Protein AF-A0A2T0N2L8-F1 (afdb_monomer_lite)

Secondary structure (DSSP, 8-state):
---PPP----HHHHHHHHHHHHTT--HHHHHHHHHB-TTS-B--S-TTSHHHHHHHHHHTB-TTSPBPPPHHHHHHHHHHHHHHHHHHHHHHHHHHHHHHS--HHHHHHHHHHHHHHHHHHHHHHHHSS------HHHHHHHHHHHHHHHHHHHHHHHHHT-PPPP-----HHHHHHHHHHHHHHHHHHHHHSS----

Organism: NCBI:txid1291556

Structure (mmCIF, N/CA/C/O backbone):
data_AF-A0A2T0N2L8-F1
#
_entry.id   AF-A0A2T0N2L8-F1
#
loop_
_atom_site.group_PDB
_atom_site.id
_atom_site.type_symbol
_atom_site.label_atom_id
_atom_site.label_alt_id
_atom_site.label_comp_id
_atom_site.label_asym_id
_atom_site.label_entity_id
_atom_site.label_seq_id
_atom_site.pdbx_PDB_ins_code
_atom_site.Cartn_x
_atom_site.Cartn_y
_atom_site.Cartn_z
_atom_site.occupancy
_atom_site.B_iso_or_equiv
_atom_site.auth_seq_id
_atom_site.auth_comp_id
_atom_site.auth_asym_id
_atom_site.auth_atom_id
_atom_site.pdbx_PDB_model_num
ATOM 1 N N . MET A 1 1 ? 0.271 2.690 -52.237 1.00 43.62 1 MET A N 1
ATOM 2 C CA . MET A 1 1 ? 0.308 2.777 -50.763 1.00 43.62 1 MET A CA 1
ATOM 3 C C . MET A 1 1 ? 1.253 1.699 -50.262 1.00 43.62 1 MET A C 1
ATOM 5 O O . MET A 1 1 ? 0.833 0.576 -50.032 1.00 43.62 1 MET A O 1
ATOM 9 N N . THR A 1 2 ? 2.548 2.000 -50.215 1.00 48.38 2 THR A N 1
ATOM 10 C CA . THR A 1 2 ? 3.561 1.136 -49.599 1.00 48.38 2 THR A CA 1
ATOM 11 C C . THR A 1 2 ? 3.448 1.322 -48.093 1.00 48.38 2 THR A C 1
ATOM 13 O O . THR A 1 2 ? 3.956 2.296 -47.549 1.00 48.38 2 THR A O 1
ATOM 16 N N . GLY A 1 3 ? 2.658 0.466 -47.446 1.00 45.41 3 GLY A N 1
ATOM 17 C CA . GLY A 1 3 ? 2.614 0.402 -45.993 1.00 45.41 3 GLY A CA 1
ATOM 18 C C . GLY A 1 3 ? 3.901 -0.247 -45.519 1.00 45.41 3 GLY A C 1
ATOM 19 O O . GLY A 1 3 ? 4.112 -1.430 -45.788 1.00 45.41 3 GLY A O 1
ATOM 20 N N . ASP A 1 4 ? 4.764 0.527 -44.869 1.00 50.00 4 ASP A N 1
ATOM 21 C CA . ASP A 1 4 ? 5.897 -0.042 -44.155 1.00 50.00 4 ASP A CA 1
ATOM 22 C C . ASP A 1 4 ? 5.375 -1.098 -43.168 1.00 50.00 4 ASP A C 1
ATOM 24 O O . ASP A 1 4 ? 4.359 -0.866 -42.496 1.00 50.00 4 ASP A O 1
ATOM 28 N N . PRO A 1 5 ? 6.011 -2.282 -43.095 1.00 54.59 5 PRO A N 1
ATOM 29 C CA . PRO A 1 5 ? 5.626 -3.284 -42.118 1.00 54.59 5 PRO A CA 1
ATOM 30 C C . PRO A 1 5 ? 5.729 -2.673 -40.714 1.00 54.59 5 PRO A C 1
ATOM 32 O O . PRO A 1 5 ? 6.652 -1.893 -40.454 1.00 54.59 5 PRO A O 1
ATOM 35 N N . PRO A 1 6 ? 4.803 -3.010 -39.795 1.00 58.75 6 PRO A N 1
ATOM 36 C CA . PRO A 1 6 ? 4.871 -2.507 -38.434 1.00 58.75 6 PRO A CA 1
ATOM 37 C C . PRO A 1 6 ? 6.253 -2.830 -37.853 1.00 58.75 6 PRO A C 1
ATOM 39 O O . PRO A 1 6 ? 6.770 -3.926 -38.107 1.00 58.75 6 PRO A O 1
ATOM 42 N N . PRO A 1 7 ? 6.869 -1.898 -37.103 1.00 59.53 7 PRO A N 1
ATOM 43 C CA . PRO A 1 7 ? 8.196 -2.106 -36.547 1.00 59.53 7 PRO A CA 1
ATOM 44 C C . PRO A 1 7 ? 8.180 -3.397 -35.730 1.00 59.53 7 PRO A C 1
ATOM 46 O O . PRO A 1 7 ? 7.458 -3.515 -34.737 1.00 59.53 7 PRO A O 1
ATOM 49 N N . GLN A 1 8 ? 8.934 -4.397 -36.188 1.00 60.38 8 GLN A N 1
ATOM 50 C CA . GLN A 1 8 ? 9.025 -5.667 -35.487 1.00 60.38 8 GLN A CA 1
ATOM 51 C C . GLN A 1 8 ? 9.743 -5.413 -34.170 1.00 60.38 8 GLN A C 1
ATOM 53 O O . GLN A 1 8 ? 10.936 -5.104 -34.150 1.00 60.38 8 GLN A O 1
ATOM 58 N N . VAL A 1 9 ? 9.006 -5.531 -33.066 1.00 62.88 9 VAL A N 1
ATOM 59 C CA . VAL A 1 9 ? 9.604 -5.504 -31.736 1.00 62.88 9 VAL A CA 1
ATOM 60 C C . VAL A 1 9 ? 10.565 -6.687 -31.660 1.00 62.88 9 VAL A C 1
ATOM 62 O O . VAL A 1 9 ? 10.136 -7.830 -31.845 1.00 62.88 9 VAL A O 1
ATOM 65 N N . PRO A 1 10 ? 11.864 -6.458 -31.421 1.00 67.25 10 PRO A N 1
ATOM 66 C CA . PRO A 1 10 ? 12.812 -7.551 -31.446 1.00 67.25 10 PRO A CA 1
ATOM 67 C C . PRO A 1 10 ? 12.483 -8.592 -30.372 1.00 67.25 10 PRO A C 1
ATOM 69 O O . PRO A 1 10 ? 12.215 -8.242 -29.222 1.00 67.25 10 PRO A O 1
ATOM 72 N N . LYS A 1 11 ? 12.553 -9.883 -30.719 1.00 72.62 11 LYS A N 1
ATOM 73 C CA . LYS A 1 11 ? 12.228 -10.999 -29.809 1.00 72.62 11 LYS A CA 1
ATOM 74 C C . LYS A 1 11 ? 12.954 -10.907 -28.459 1.00 72.62 11 LYS A C 1
ATOM 76 O O . LYS A 1 11 ? 12.368 -11.162 -27.419 1.00 72.62 11 LYS A O 1
ATOM 81 N N . HIS A 1 12 ? 14.199 -10.442 -28.463 1.00 68.06 12 HIS A N 1
ATOM 82 C CA . HIS A 1 12 ? 14.993 -10.256 -27.248 1.00 68.06 12 HIS A CA 1
ATOM 83 C C . HIS A 1 12 ? 14.460 -9.156 -26.310 1.00 68.06 12 HIS A C 1
ATOM 85 O O . HIS A 1 12 ? 14.727 -9.197 -25.111 1.00 68.06 12 HIS A O 1
ATOM 91 N N . LEU A 1 13 ? 13.725 -8.168 -26.830 1.00 68.81 13 LEU A N 1
ATOM 92 C CA . LEU A 1 13 ? 13.067 -7.136 -26.028 1.00 68.81 13 LEU A CA 1
ATOM 93 C C . LEU A 1 13 ? 11.794 -7.690 -25.383 1.00 68.81 13 LEU A C 1
ATOM 95 O O . LEU A 1 13 ? 11.529 -7.387 -24.224 1.00 68.81 13 LEU A O 1
ATOM 99 N N . LEU A 1 14 ? 11.068 -8.557 -26.097 1.00 73.94 14 LEU A N 1
ATOM 100 C CA . LEU A 1 14 ? 9.936 -9.307 -25.548 1.00 73.94 14 LEU A CA 1
ATOM 101 C C . LEU A 1 14 ? 10.387 -10.287 -24.459 1.00 73.94 14 LEU A C 1
ATOM 103 O O . LEU A 1 14 ? 9.777 -10.310 -23.398 1.00 73.94 14 LEU A O 1
ATOM 107 N N . ASP A 1 15 ? 11.486 -11.016 -24.666 1.00 76.75 15 ASP A N 1
ATOM 108 C CA . ASP A 1 15 ? 12.041 -11.932 -23.658 1.00 76.75 15 ASP A CA 1
ATOM 109 C C . ASP A 1 15 ? 12.520 -11.178 -22.405 1.00 76.75 15 ASP A C 1
ATOM 111 O O . ASP A 1 15 ? 12.349 -11.642 -21.276 1.00 76.75 15 ASP A O 1
ATOM 115 N N . LEU A 1 16 ? 13.110 -9.990 -22.587 1.00 75.56 16 LEU A N 1
ATOM 116 C CA . LEU A 1 16 ? 13.546 -9.148 -21.474 1.00 75.56 16 LEU A CA 1
ATOM 117 C C . LEU A 1 16 ? 12.356 -8.561 -20.711 1.00 75.56 16 LEU A C 1
ATOM 119 O O . LEU A 1 16 ? 12.353 -8.612 -19.486 1.00 75.56 16 LEU A O 1
ATOM 123 N N . ALA A 1 17 ? 11.357 -8.029 -21.419 1.00 81.19 17 ALA A N 1
ATOM 124 C CA . ALA A 1 17 ? 10.133 -7.500 -20.822 1.00 81.19 17 ALA A CA 1
ATOM 125 C C . ALA A 1 17 ? 9.289 -8.606 -20.165 1.00 81.19 17 ALA A C 1
ATOM 127 O O . ALA A 1 17 ? 8.677 -8.363 -19.128 1.00 81.19 17 ALA A O 1
ATOM 128 N N . GLY A 1 18 ? 9.317 -9.825 -20.714 1.00 85.31 18 GLY A N 1
ATOM 129 C CA . GLY A 1 18 ? 8.640 -11.012 -20.187 1.00 85.31 18 GLY A CA 1
ATOM 130 C C . GLY A 1 18 ? 8.954 -11.252 -18.716 1.00 85.31 18 GLY A C 1
ATOM 131 O O . GLY A 1 18 ? 8.042 -11.384 -17.912 1.00 85.31 18 GLY A O 1
ATOM 132 N N . ARG A 1 19 ? 10.229 -11.136 -18.329 1.00 86.62 19 ARG A N 1
ATOM 133 C CA . ARG A 1 19 ? 10.655 -11.281 -16.926 1.00 86.62 19 ARG A CA 1
ATOM 134 C C . ARG A 1 19 ? 10.005 -10.266 -15.986 1.00 86.62 19 ARG A C 1
ATOM 136 O O . ARG A 1 19 ? 9.720 -10.594 -14.840 1.00 86.62 19 ARG A O 1
ATOM 143 N N . PHE A 1 20 ? 9.769 -9.039 -16.450 1.00 89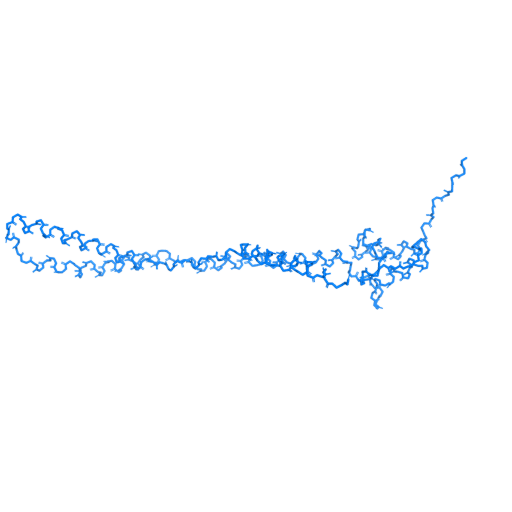.69 20 PHE A N 1
ATOM 144 C CA . PHE A 1 20 ? 9.078 -8.018 -15.657 1.00 89.69 20 PHE A CA 1
ATOM 145 C C . PHE A 1 20 ? 7.600 -8.372 -15.494 1.00 89.69 20 PHE A C 1
ATOM 147 O O . PHE A 1 20 ? 7.069 -8.278 -14.388 1.00 89.69 20 PHE A O 1
ATOM 154 N N . PHE A 1 21 ? 6.948 -8.830 -16.565 1.00 89.12 21 PHE A N 1
ATOM 155 C CA . PHE A 1 21 ? 5.565 -9.301 -16.497 1.00 89.12 21 PHE A CA 1
ATOM 156 C C . PHE A 1 21 ? 5.416 -10.522 -15.579 1.00 89.12 21 PHE A C 1
ATOM 158 O O . PHE A 1 21 ? 4.503 -10.540 -14.756 1.00 89.12 21 PHE A O 1
ATOM 165 N N . ASP A 1 22 ? 6.351 -11.474 -15.632 1.00 88.62 22 ASP A N 1
ATOM 166 C CA . ASP A 1 22 ? 6.407 -12.626 -14.720 1.00 88.62 22 ASP A CA 1
ATOM 167 C C . ASP A 1 22 ? 6.603 -12.184 -13.258 1.00 88.62 22 ASP A C 1
ATOM 169 O O . ASP A 1 22 ? 6.024 -12.760 -12.338 1.00 88.62 22 ASP A O 1
ATOM 173 N N . ALA A 1 23 ? 7.348 -11.095 -13.035 1.00 86.38 23 ALA A N 1
ATOM 174 C CA . ALA A 1 23 ? 7.479 -10.428 -11.737 1.00 86.38 23 ALA A CA 1
ATOM 175 C C . ALA A 1 23 ? 6.251 -9.567 -11.354 1.00 86.38 23 ALA A C 1
ATOM 177 O O . ALA A 1 23 ? 6.285 -8.801 -10.383 1.00 86.38 23 ALA A O 1
ATOM 178 N N . GLY A 1 24 ? 5.154 -9.666 -12.110 1.00 87.94 24 GLY A N 1
ATOM 179 C CA . GLY A 1 24 ? 3.883 -8.998 -11.845 1.00 87.94 24 GLY A CA 1
ATOM 180 C C . GLY A 1 24 ? 3.869 -7.511 -12.186 1.00 87.94 24 GLY A C 1
ATOM 181 O O . GLY A 1 24 ? 3.056 -6.767 -11.629 1.00 87.94 24 GLY A O 1
ATOM 182 N N . TRP A 1 25 ? 4.790 -7.040 -13.028 1.00 90.81 25 TRP A N 1
ATOM 183 C CA . TRP A 1 25 ? 4.756 -5.666 -13.515 1.00 90.81 25 TRP A CA 1
ATOM 184 C C . TRP A 1 25 ? 3.611 -5.472 -14.504 1.00 90.81 25 TRP A C 1
ATOM 186 O O . TRP A 1 25 ? 3.325 -6.325 -15.341 1.00 90.81 25 TRP A O 1
ATOM 196 N N . SER A 1 26 ? 2.973 -4.308 -14.444 1.00 87.62 26 SER A N 1
ATOM 197 C CA . SER A 1 26 ? 2.010 -3.893 -15.460 1.00 87.62 26 SER A CA 1
ATOM 198 C C . SER A 1 26 ? 2.714 -3.327 -16.698 1.00 87.62 26 SER A C 1
ATOM 200 O O . SER A 1 26 ? 3.867 -2.895 -16.645 1.00 87.62 26 SER A O 1
ATOM 202 N N . HIS A 1 27 ? 1.987 -3.223 -17.814 1.00 85.56 27 HIS A N 1
ATOM 203 C CA . HIS A 1 27 ? 2.472 -2.532 -19.017 1.00 85.56 27 HIS A CA 1
ATOM 204 C C . HIS A 1 27 ? 2.930 -1.096 -18.716 1.00 85.56 27 HIS A C 1
ATOM 206 O O . HIS A 1 27 ? 3.955 -0.644 -19.224 1.00 85.56 27 HIS A O 1
ATOM 212 N N . THR A 1 28 ? 2.207 -0.389 -17.844 1.00 86.81 28 THR A N 1
ATOM 213 C CA . THR A 1 28 ? 2.568 0.963 -17.404 1.00 86.81 28 THR A CA 1
ATOM 214 C C . THR A 1 28 ? 3.870 1.002 -16.614 1.00 86.81 28 THR A C 1
ATOM 216 O O . THR A 1 28 ? 4.622 1.963 -16.753 1.00 86.81 28 THR A O 1
ATOM 219 N N . ASP A 1 29 ? 4.175 -0.036 -15.833 1.00 89.19 29 ASP A N 1
ATOM 220 C CA . ASP A 1 29 ? 5.435 -0.109 -15.092 1.00 89.19 29 ASP A CA 1
ATOM 221 C C . ASP A 1 29 ? 6.617 -0.316 -16.037 1.00 89.19 29 ASP A C 1
ATOM 223 O O . ASP A 1 29 ? 7.634 0.362 -15.910 1.00 89.19 29 ASP A O 1
ATOM 227 N N . VAL A 1 30 ? 6.468 -1.193 -17.034 1.00 88.50 30 VAL A N 1
ATOM 228 C CA . VAL A 1 30 ? 7.511 -1.436 -18.042 1.00 88.50 30 VAL A CA 1
ATOM 229 C C . VAL A 1 30 ? 7.774 -0.167 -18.858 1.00 88.50 30 VAL A C 1
ATOM 231 O O . VAL A 1 30 ? 8.925 0.229 -19.030 1.00 88.50 30 VAL A O 1
ATOM 234 N N . LEU A 1 31 ? 6.722 0.537 -19.290 1.00 86.44 31 LEU A N 1
ATOM 235 C CA . LEU A 1 31 ? 6.858 1.837 -19.958 1.00 86.44 31 LEU A CA 1
ATOM 236 C C . LEU A 1 31 ? 7.500 2.890 -19.050 1.00 86.44 31 LEU A C 1
ATOM 238 O O . LEU A 1 31 ? 8.310 3.699 -19.505 1.00 86.44 31 LEU A O 1
ATOM 242 N N . HIS A 1 32 ? 7.167 2.886 -17.760 1.00 87.06 32 HIS A N 1
ATOM 243 C CA . HIS A 1 32 ? 7.794 3.776 -16.795 1.00 87.06 32 HIS A CA 1
ATOM 244 C C . HIS A 1 32 ? 9.295 3.496 -16.671 1.00 87.06 32 HIS A C 1
ATOM 246 O O . HIS A 1 32 ? 10.077 4.444 -16.732 1.00 87.06 32 HIS A O 1
ATOM 252 N N . ALA A 1 33 ? 9.701 2.228 -16.580 1.00 88.19 33 ALA A N 1
ATOM 253 C CA . ALA A 1 33 ? 11.103 1.819 -16.513 1.00 88.19 33 ALA A CA 1
ATOM 254 C C . ALA A 1 33 ? 11.889 2.081 -17.800 1.00 88.19 33 ALA A C 1
ATOM 256 O O . ALA A 1 33 ? 13.086 2.359 -17.755 1.00 88.19 33 ALA A O 1
ATOM 257 N N . LEU A 1 34 ? 11.222 2.043 -18.953 1.00 87.00 34 LEU A N 1
ATOM 258 C CA . LEU A 1 34 ? 11.828 2.443 -20.220 1.00 87.00 34 LEU A CA 1
ATOM 259 C C . LEU A 1 34 ? 12.072 3.950 -20.305 1.00 87.00 34 LEU A C 1
ATOM 261 O O . LEU A 1 34 ? 12.934 4.367 -21.070 1.00 87.00 34 LEU A O 1
ATOM 265 N N . ASN A 1 35 ? 11.355 4.770 -19.541 1.00 86.44 35 ASN A N 1
ATOM 266 C CA . ASN A 1 35 ? 11.492 6.229 -19.577 1.00 86.44 35 ASN A CA 1
ATOM 267 C C . ASN A 1 35 ? 12.271 6.796 -18.383 1.00 86.44 35 ASN A C 1
ATOM 269 O O . ASN A 1 35 ? 12.827 7.891 -18.470 1.00 86.44 35 ASN A O 1
ATOM 273 N N . ASN A 1 36 ? 12.330 6.060 -17.274 1.00 86.00 36 ASN A N 1
ATOM 274 C CA . ASN A 1 36 ? 12.871 6.528 -16.006 1.00 86.00 36 ASN A CA 1
ATOM 275 C C . ASN A 1 36 ? 13.790 5.480 -15.383 1.00 86.00 36 ASN A C 1
ATOM 277 O O . ASN A 1 36 ? 13.600 4.275 -15.532 1.00 86.00 36 ASN A O 1
ATOM 281 N N . SER A 1 37 ? 14.778 5.957 -14.640 1.00 85.69 37 SER A N 1
ATOM 282 C CA . SER A 1 37 ? 15.600 5.130 -13.761 1.00 85.69 37 SER A CA 1
ATOM 283 C C . SER A 1 37 ? 14.830 4.766 -12.481 1.00 85.69 37 SER A C 1
ATOM 285 O O . SER A 1 37 ? 13.850 5.443 -12.152 1.00 85.69 37 SER A O 1
ATOM 287 N N . PRO A 1 38 ? 15.289 3.767 -11.704 1.00 85.50 38 PRO A N 1
ATOM 288 C CA . PRO A 1 38 ? 14.681 3.405 -10.418 1.00 85.50 38 PRO A CA 1
ATOM 289 C C . PRO A 1 38 ? 14.547 4.569 -9.430 1.00 85.50 38 PRO A C 1
ATOM 291 O O . PRO A 1 38 ? 13.610 4.619 -8.637 1.00 85.50 38 PRO A O 1
ATOM 294 N N . ASN A 1 39 ? 15.453 5.546 -9.521 1.00 83.12 39 ASN A N 1
ATOM 295 C CA . ASN A 1 39 ? 15.456 6.746 -8.682 1.00 83.12 39 ASN A CA 1
ATOM 296 C C . ASN A 1 39 ? 14.467 7.823 -9.173 1.00 83.12 39 ASN A C 1
ATOM 298 O O . ASN A 1 39 ? 14.413 8.915 -8.613 1.00 83.12 39 ASN A O 1
ATOM 302 N N . GLY A 1 40 ? 13.704 7.548 -10.234 1.00 79.31 40 GLY A N 1
ATOM 303 C CA . GLY A 1 40 ? 12.725 8.462 -10.823 1.00 79.31 40 GLY A CA 1
ATOM 304 C C . GLY A 1 40 ? 13.319 9.530 -11.743 1.00 79.31 40 GLY A C 1
ATOM 305 O O . GLY A 1 40 ? 12.580 10.392 -12.212 1.00 79.31 40 GLY A O 1
ATOM 306 N N . ALA A 1 41 ? 14.627 9.491 -12.021 1.00 81.75 41 ALA A N 1
ATOM 307 C CA . ALA A 1 41 ? 15.248 10.412 -12.968 1.00 81.75 41 ALA A CA 1
ATOM 308 C C . ALA A 1 41 ? 14.954 9.976 -14.416 1.00 81.75 41 ALA A C 1
ATOM 310 O O . ALA A 1 41 ? 15.060 8.774 -14.697 1.00 81.75 41 ALA A O 1
ATOM 311 N N . PRO A 1 42 ? 14.637 10.910 -15.333 1.00 81.12 42 PRO A N 1
ATOM 312 C CA . PRO A 1 42 ? 14.429 10.592 -16.741 1.00 81.12 42 PRO A CA 1
ATOM 313 C C . PRO A 1 42 ? 15.724 10.060 -17.363 1.00 81.12 42 PRO A C 1
ATOM 315 O O . PRO A 1 42 ? 16.816 10.540 -17.050 1.00 81.12 42 PRO A O 1
ATOM 318 N N . VAL A 1 43 ? 15.611 9.074 -18.254 1.00 79.38 43 VAL A N 1
ATOM 319 C CA . VAL A 1 43 ? 16.772 8.508 -18.956 1.00 79.38 43 VAL A CA 1
ATOM 320 C C . VAL A 1 43 ? 16.817 9.022 -20.395 1.00 79.38 43 VAL A C 1
ATOM 322 O O . VAL A 1 43 ? 15.840 8.914 -21.132 1.00 79.38 43 VAL A O 1
ATOM 325 N N . TRP A 1 44 ? 17.966 9.566 -20.803 1.00 71.44 44 TRP A N 1
ATOM 326 C CA . TRP A 1 44 ? 18.190 10.144 -22.134 1.00 71.44 44 TRP A CA 1
ATOM 327 C C . TRP A 1 44 ? 18.411 9.084 -23.223 1.00 71.44 44 TRP A C 1
ATOM 329 O O . TRP A 1 44 ? 18.882 7.977 -22.946 1.00 71.44 44 TRP A O 1
ATOM 339 N N . GLY A 1 45 ? 18.072 9.423 -24.472 1.00 71.06 45 GLY A N 1
ATOM 340 C CA . GLY A 1 45 ? 18.195 8.559 -25.655 1.00 71.06 45 GLY A CA 1
ATOM 341 C C . GLY A 1 45 ? 16.852 8.049 -26.188 1.00 71.06 45 GLY A C 1
ATOM 342 O O . GLY A 1 45 ? 15.832 8.130 -25.504 1.00 71.06 45 GLY A O 1
ATOM 343 N N . ASP A 1 46 ? 16.852 7.524 -27.410 1.00 75.31 46 ASP A N 1
ATOM 344 C CA . ASP A 1 46 ? 15.650 6.960 -28.027 1.00 75.31 46 ASP A CA 1
ATOM 345 C C . ASP A 1 46 ? 15.324 5.577 -27.419 1.00 75.31 46 ASP A C 1
ATOM 347 O O . ASP A 1 46 ? 16.127 4.650 -27.578 1.00 75.31 46 ASP A O 1
ATOM 351 N N . PRO A 1 47 ? 14.180 5.409 -26.723 1.00 67.88 47 PRO A N 1
ATOM 352 C CA . PRO A 1 47 ? 13.766 4.121 -26.165 1.00 67.88 47 PRO A CA 1
ATOM 353 C C . PRO A 1 47 ? 13.467 3.064 -27.236 1.00 67.88 47 PRO A C 1
ATOM 355 O O . PRO A 1 47 ? 13.390 1.887 -26.896 1.00 67.88 47 PRO A O 1
ATOM 358 N N . MET A 1 48 ? 13.290 3.450 -28.504 1.00 70.56 48 MET A N 1
ATOM 359 C CA . MET A 1 48 ? 13.037 2.511 -29.601 1.00 70.56 48 MET A CA 1
ATOM 360 C C . MET A 1 48 ? 14.308 1.800 -30.076 1.00 70.56 48 MET A C 1
ATOM 362 O O . MET A 1 48 ? 14.229 0.776 -30.756 1.00 70.56 48 MET A O 1
ATOM 366 N N . ARG A 1 49 ? 15.492 2.278 -29.670 1.00 79.12 49 ARG A N 1
ATOM 367 C CA . ARG A 1 49 ? 16.756 1.568 -29.894 1.00 79.12 49 ARG A CA 1
ATOM 368 C C . ARG A 1 49 ? 16.910 0.444 -28.878 1.00 79.12 49 ARG A C 1
ATOM 370 O O . ARG A 1 49 ? 16.925 0.684 -27.669 1.00 79.12 49 ARG A O 1
ATOM 377 N N . TRP A 1 50 ? 17.071 -0.785 -29.361 1.00 75.38 50 TRP A N 1
ATOM 378 C CA . TRP A 1 50 ? 17.042 -1.969 -28.502 1.00 75.38 50 TRP A CA 1
ATOM 379 C C . TRP A 1 50 ? 18.147 -1.955 -27.435 1.00 75.38 50 TRP A C 1
ATOM 381 O O . TRP A 1 50 ? 17.891 -2.330 -26.292 1.00 75.38 50 TRP A O 1
ATOM 391 N N . GLU A 1 51 ? 19.356 -1.482 -27.763 1.00 81.69 51 GLU A N 1
ATOM 392 C CA . GLU A 1 51 ? 20.470 -1.417 -26.813 1.00 81.69 51 GLU A CA 1
ATOM 393 C C . GLU A 1 51 ? 20.140 -0.478 -25.651 1.00 81.69 51 GLU A C 1
ATOM 395 O O . GLU A 1 51 ? 20.469 -0.763 -24.498 1.00 81.69 51 GLU A O 1
ATOM 400 N N . VAL A 1 52 ? 19.441 0.618 -25.959 1.00 83.56 52 VAL A N 1
ATOM 401 C CA . VAL A 1 52 ? 19.002 1.620 -24.987 1.00 83.56 52 VAL A CA 1
ATOM 402 C C . VAL A 1 52 ? 17.886 1.045 -24.120 1.00 83.56 52 VAL A C 1
ATOM 404 O O . VAL A 1 52 ? 17.998 1.084 -22.897 1.00 83.56 52 VAL A O 1
ATOM 407 N N . ALA A 1 53 ? 16.856 0.440 -24.717 1.00 82.50 53 ALA A N 1
ATOM 408 C CA . ALA A 1 53 ? 15.778 -0.218 -23.976 1.00 82.50 53 ALA A CA 1
ATOM 409 C C . ALA A 1 53 ? 16.309 -1.316 -23.039 1.00 82.50 53 ALA A C 1
ATOM 411 O O . ALA A 1 53 ? 15.931 -1.381 -21.868 1.00 82.50 53 ALA A O 1
ATOM 412 N N . ARG A 1 54 ? 17.251 -2.135 -23.525 1.00 84.44 54 ARG A N 1
ATOM 413 C CA . ARG A 1 54 ? 17.905 -3.187 -22.739 1.00 84.44 54 ARG A CA 1
ATOM 414 C C . ARG A 1 54 ? 18.693 -2.609 -21.569 1.00 84.44 54 ARG A C 1
ATOM 416 O O . ARG A 1 54 ? 18.590 -3.123 -20.457 1.00 84.44 54 ARG A O 1
ATOM 423 N N . ALA A 1 55 ? 19.492 -1.570 -21.815 1.00 84.38 55 ALA A N 1
ATOM 424 C CA . ALA A 1 55 ? 20.269 -0.904 -20.776 1.00 84.38 55 ALA A CA 1
ATOM 425 C C . ALA A 1 55 ? 19.358 -0.283 -19.709 1.00 84.38 55 ALA A C 1
ATOM 427 O O . ALA A 1 55 ? 19.644 -0.407 -18.523 1.00 84.38 55 ALA A O 1
ATOM 428 N N . ARG A 1 56 ? 18.232 0.312 -20.116 1.00 88.06 56 ARG A N 1
ATOM 429 C CA . ARG A 1 56 ? 17.252 0.911 -19.202 1.00 88.06 56 ARG A CA 1
ATOM 430 C C . ARG A 1 56 ? 16.542 -0.118 -18.346 1.00 88.06 56 ARG A C 1
ATOM 432 O O . ARG A 1 56 ? 16.553 0.020 -17.130 1.00 88.06 56 ARG A O 1
ATOM 439 N N . LEU A 1 57 ? 15.999 -1.177 -18.946 1.00 87.50 57 LEU A N 1
ATOM 440 C CA . LEU A 1 57 ? 15.365 -2.258 -18.187 1.00 87.50 57 LEU A CA 1
ATOM 441 C C . LEU A 1 57 ? 16.362 -2.938 -17.239 1.00 87.50 57 LEU A C 1
ATOM 443 O O . LEU A 1 57 ? 15.999 -3.295 -16.126 1.00 87.50 57 LEU A O 1
ATOM 447 N N . ARG A 1 58 ? 17.646 -3.029 -17.610 1.00 87.56 58 ARG A N 1
ATOM 448 C CA . ARG A 1 58 ? 18.705 -3.513 -16.708 1.00 87.56 58 ARG A CA 1
ATOM 449 C C . ARG A 1 58 ? 18.904 -2.689 -15.444 1.00 87.56 58 ARG A C 1
ATOM 451 O O . ARG A 1 58 ? 19.301 -3.270 -14.445 1.00 87.56 58 ARG A O 1
ATOM 458 N N . LEU A 1 59 ? 18.605 -1.391 -15.455 1.00 89.19 59 LEU A N 1
ATOM 459 C CA . LEU A 1 59 ? 18.658 -0.576 -14.235 1.00 89.19 59 LEU A CA 1
ATOM 460 C C . LEU A 1 59 ? 17.629 -1.031 -13.198 1.00 89.19 59 LEU A C 1
ATOM 462 O O . LEU A 1 59 ? 17.803 -0.787 -12.012 1.00 89.19 59 LEU A O 1
ATOM 466 N N . TRP A 1 60 ? 16.560 -1.681 -13.650 1.00 90.75 60 TRP A N 1
ATOM 467 C CA . TRP A 1 60 ? 15.479 -2.187 -12.815 1.00 90.75 60 TRP A CA 1
ATOM 468 C C . TRP A 1 60 ? 15.657 -3.660 -12.457 1.00 90.75 60 TRP A C 1
ATOM 470 O O . TRP A 1 60 ? 14.684 -4.319 -12.102 1.00 90.75 60 TRP A O 1
ATOM 480 N N . MET A 1 61 ? 16.876 -4.185 -12.558 1.00 90.56 61 MET A N 1
ATOM 481 C CA . MET A 1 61 ? 17.209 -5.527 -12.102 1.00 90.56 61 MET A CA 1
ATOM 482 C C . MET A 1 61 ? 18.236 -5.477 -10.974 1.00 90.56 61 MET A C 1
ATOM 484 O O . MET A 1 61 ? 19.062 -4.568 -10.917 1.00 90.56 61 MET A O 1
ATOM 488 N N . ASP A 1 62 ? 18.163 -6.451 -10.075 1.00 88.50 62 ASP A N 1
ATOM 489 C CA . ASP A 1 62 ? 19.154 -6.663 -9.024 1.00 88.50 62 ASP A CA 1
ATOM 490 C C . ASP A 1 62 ? 20.401 -7.410 -9.540 1.00 88.50 62 ASP A C 1
ATOM 492 O O . ASP A 1 62 ? 20.541 -7.721 -10.729 1.00 88.50 62 ASP A O 1
ATOM 496 N N . GLU A 1 63 ? 21.333 -7.699 -8.630 1.00 86.31 63 GLU A N 1
ATOM 497 C CA . GLU A 1 63 ? 22.570 -8.436 -8.921 1.00 86.31 63 GLU A CA 1
ATOM 498 C C . GLU A 1 63 ? 22.306 -9.863 -9.433 1.00 86.31 63 GLU A C 1
ATOM 500 O O . GLU A 1 63 ? 23.128 -10.432 -10.152 1.00 86.31 63 GLU A O 1
ATOM 505 N N . GLN A 1 64 ? 21.142 -10.432 -9.112 1.00 87.12 64 GLN A N 1
ATOM 506 C CA . GLN A 1 64 ? 20.685 -11.752 -9.545 1.00 87.12 64 GLN A CA 1
ATOM 507 C C . GLN A 1 64 ? 19.877 -11.691 -10.854 1.00 87.12 64 GLN A C 1
ATOM 509 O O . GLN A 1 64 ? 19.315 -12.702 -11.291 1.00 87.12 64 GLN A O 1
ATOM 514 N N . LEU A 1 65 ? 19.846 -10.526 -11.514 1.00 82.00 65 LEU A N 1
ATOM 515 C CA . LEU A 1 65 ? 19.096 -10.261 -12.742 1.00 82.00 65 LEU A CA 1
ATOM 516 C C . LEU A 1 65 ? 17.583 -10.492 -12.591 1.00 82.00 65 LEU A C 1
ATOM 518 O O . LEU A 1 65 ? 16.919 -10.892 -13.555 1.00 82.00 65 LEU A O 1
ATOM 522 N N . GLN A 1 66 ? 17.046 -10.240 -11.396 1.00 85.50 66 GLN A N 1
ATOM 523 C CA . GLN A 1 66 ? 15.614 -10.237 -11.120 1.00 85.50 66 GLN A CA 1
ATOM 524 C C . GLN A 1 66 ? 15.071 -8.808 -11.120 1.00 85.50 66 GLN A C 1
ATOM 526 O O . GLN A 1 66 ? 15.729 -7.905 -10.601 1.00 85.50 66 GLN A O 1
ATOM 531 N N . PRO A 1 67 ? 13.871 -8.570 -11.676 1.00 89.62 67 PRO A N 1
ATOM 532 C CA . PRO A 1 67 ? 13.223 -7.270 -11.593 1.00 89.62 67 PRO A CA 1
ATOM 533 C C . PRO A 1 67 ? 13.030 -6.807 -10.145 1.00 89.62 67 PRO A C 1
ATOM 535 O O . PRO A 1 67 ? 12.402 -7.495 -9.338 1.00 89.62 67 PRO A O 1
ATOM 538 N N . ILE A 1 68 ? 13.505 -5.604 -9.828 1.00 89.94 68 ILE A N 1
ATOM 539 C CA . ILE A 1 68 ? 13.175 -4.939 -8.563 1.00 89.94 68 ILE A CA 1
ATOM 540 C C . ILE A 1 68 ? 11.706 -4.492 -8.580 1.00 89.94 68 ILE A C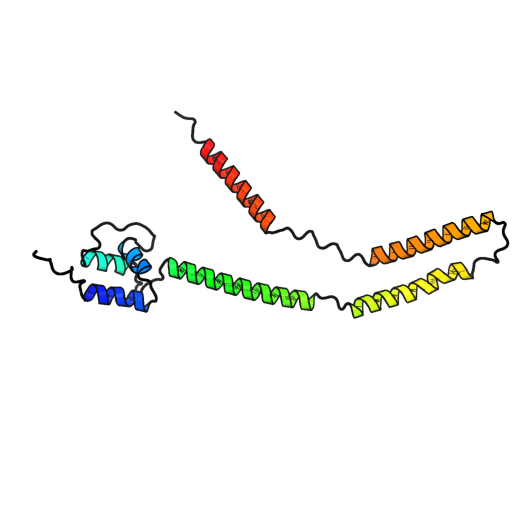 1
ATOM 542 O O . ILE A 1 68 ? 11.048 -4.478 -9.618 1.00 89.94 68 ILE A O 1
ATOM 546 N N . LEU A 1 69 ? 11.150 -4.117 -7.429 1.00 84.94 69 LEU A N 1
ATOM 547 C CA . LEU A 1 69 ? 9.745 -3.700 -7.369 1.00 84.94 69 LEU A CA 1
ATOM 548 C C . LEU A 1 69 ? 9.532 -2.351 -8.050 1.00 84.94 69 LEU A C 1
ATOM 550 O O . LEU A 1 69 ? 10.193 -1.367 -7.704 1.00 84.94 69 LEU A O 1
ATOM 554 N N . SER A 1 70 ? 8.532 -2.278 -8.928 1.00 83.75 70 SER A N 1
ATOM 555 C CA . SER A 1 70 ? 8.093 -1.003 -9.496 1.00 83.75 70 SER A CA 1
ATOM 556 C C . SER A 1 70 ? 7.499 -0.094 -8.410 1.00 83.75 70 SER A C 1
ATOM 558 O O . SER A 1 70 ? 7.033 -0.550 -7.359 1.00 83.75 70 SER A O 1
ATOM 560 N N . ARG A 1 71 ? 7.452 1.221 -8.657 1.00 81.06 71 ARG A N 1
ATOM 561 C CA . ARG A 1 71 ? 6.844 2.179 -7.716 1.00 81.06 71 ARG A CA 1
ATOM 562 C C . ARG A 1 71 ? 5.376 1.852 -7.421 1.00 81.06 71 ARG A C 1
ATOM 564 O O . ARG A 1 71 ? 4.942 1.992 -6.279 1.00 81.06 71 ARG A O 1
ATOM 571 N N . SER A 1 72 ? 4.613 1.412 -8.421 1.00 78.44 72 SER A N 1
ATOM 572 C CA . SER A 1 72 ? 3.206 1.037 -8.240 1.00 78.44 72 SER A CA 1
ATOM 573 C C . SER A 1 72 ? 3.074 -0.189 -7.328 1.00 78.44 72 SER A C 1
ATOM 575 O O . SER A 1 72 ? 2.262 -0.181 -6.403 1.00 78.44 72 SER A O 1
ATOM 577 N N . GLN A 1 73 ? 3.944 -1.190 -7.497 1.00 83.75 73 GLN A N 1
ATOM 578 C CA . GLN A 1 73 ? 4.004 -2.374 -6.644 1.00 83.75 73 GLN A CA 1
ATOM 579 C C . GLN A 1 73 ? 4.433 -2.030 -5.214 1.00 83.75 73 GLN A C 1
ATOM 581 O O . GLN A 1 73 ? 3.855 -2.546 -4.256 1.00 83.75 73 GLN A O 1
ATOM 586 N N . GLN A 1 74 ? 5.405 -1.129 -5.045 1.00 86.12 74 GLN A N 1
ATOM 587 C CA . GLN A 1 74 ? 5.816 -0.636 -3.727 1.00 86.12 74 GLN A CA 1
ATOM 588 C C . GLN A 1 74 ? 4.645 0.043 -3.002 1.00 86.12 74 GLN A C 1
ATOM 590 O O . GLN A 1 74 ? 4.363 -0.274 -1.845 1.00 86.12 74 GLN A O 1
ATOM 595 N N . VAL A 1 75 ? 3.907 0.917 -3.695 1.00 86.94 75 VAL A N 1
ATOM 596 C CA . VAL A 1 75 ? 2.718 1.585 -3.144 1.00 86.94 75 VAL A CA 1
ATOM 597 C C . VAL A 1 75 ? 1.612 0.577 -2.824 1.00 86.94 75 VAL A C 1
ATOM 599 O O . VAL A 1 75 ? 1.019 0.644 -1.748 1.00 86.94 75 VAL A O 1
ATOM 602 N N . ALA A 1 76 ? 1.356 -0.394 -3.702 1.00 83.56 76 ALA A N 1
ATOM 603 C CA . ALA A 1 76 ? 0.363 -1.440 -3.469 1.00 83.56 76 ALA A CA 1
ATOM 604 C C . ALA A 1 76 ? 0.704 -2.300 -2.237 1.00 83.56 76 ALA A C 1
ATOM 606 O O . ALA A 1 76 ? -0.173 -2.588 -1.419 1.00 83.56 76 ALA A O 1
ATOM 607 N N . ARG A 1 77 ? 1.983 -2.659 -2.047 1.00 86.75 77 ARG A N 1
ATOM 608 C CA . ARG A 1 77 ? 2.459 -3.374 -0.849 1.00 86.75 77 ARG A CA 1
ATOM 609 C C . ARG A 1 77 ? 2.321 -2.534 0.419 1.00 86.75 77 ARG A C 1
ATOM 611 O O . ARG A 1 77 ? 1.853 -3.048 1.433 1.00 86.75 77 ARG A O 1
ATOM 618 N N . ALA A 1 78 ? 2.673 -1.252 0.367 1.00 89.19 78 ALA A N 1
ATOM 619 C CA . ALA A 1 78 ? 2.512 -0.348 1.505 1.00 89.19 78 ALA A CA 1
ATOM 620 C C . ALA A 1 78 ? 1.032 -0.185 1.892 1.00 89.19 78 ALA A C 1
ATOM 622 O O . ALA A 1 78 ? 0.676 -0.277 3.068 1.00 89.19 78 ALA A O 1
ATOM 623 N N . ASN A 1 79 ? 0.152 -0.020 0.901 1.00 90.50 79 ASN A N 1
ATOM 624 C CA . ASN A 1 79 ? -1.287 0.092 1.119 1.00 90.50 79 ASN A CA 1
ATOM 625 C C . ASN A 1 79 ? -1.876 -1.201 1.689 1.00 90.50 79 ASN A C 1
ATOM 627 O O . ASN A 1 79 ? -2.626 -1.145 2.661 1.00 90.50 79 ASN A O 1
ATOM 631 N N . SER A 1 80 ? -1.510 -2.370 1.157 1.00 89.12 80 SER A N 1
ATOM 632 C CA . SER A 1 80 ? -2.005 -3.647 1.685 1.00 89.12 80 SER A CA 1
ATOM 633 C C . SER A 1 80 ? -1.503 -3.926 3.106 1.00 89.12 80 SER A C 1
ATOM 635 O O . SER A 1 80 ? -2.260 -4.428 3.938 1.00 89.12 80 SER A O 1
ATOM 637 N N . ALA A 1 81 ? -0.259 -3.562 3.433 1.00 91.00 81 ALA A N 1
ATOM 638 C CA . ALA A 1 81 ? 0.261 -3.629 4.798 1.00 91.00 81 ALA A CA 1
ATOM 639 C C . ALA A 1 81 ? -0.513 -2.699 5.744 1.00 91.00 81 ALA A C 1
ATOM 641 O O . ALA A 1 81 ? -0.928 -3.121 6.823 1.00 91.00 81 ALA A O 1
ATOM 642 N N . ARG A 1 82 ? -0.790 -1.463 5.309 1.00 93.19 82 ARG A N 1
ATOM 643 C CA . ARG A 1 82 ? -1.595 -0.503 6.073 1.00 93.19 82 ARG A CA 1
ATOM 644 C C . ARG A 1 82 ? -3.013 -1.012 6.322 1.00 93.19 82 ARG A C 1
ATOM 646 O O . ARG A 1 82 ? -3.489 -0.922 7.449 1.00 93.19 82 ARG A O 1
ATOM 653 N N . MET A 1 83 ? -3.670 -1.567 5.305 1.00 92.12 83 MET A N 1
ATOM 654 C CA . MET A 1 83 ? -5.017 -2.131 5.442 1.00 92.12 83 MET A CA 1
ATOM 655 C C . MET A 1 83 ? -5.041 -3.302 6.429 1.00 92.12 83 MET A C 1
ATOM 657 O O . MET A 1 83 ? -5.930 -3.365 7.274 1.00 92.12 83 MET A O 1
ATOM 661 N N . ARG A 1 84 ? -4.033 -4.186 6.388 1.00 93.00 84 ARG A N 1
ATOM 662 C CA . ARG A 1 84 ? -3.891 -5.277 7.365 1.00 93.00 84 ARG A CA 1
ATOM 663 C C . ARG A 1 84 ? -3.691 -4.756 8.786 1.00 93.00 84 ARG A C 1
ATOM 665 O O . ARG A 1 84 ? -4.381 -5.208 9.692 1.00 93.00 84 ARG A O 1
ATOM 672 N N . ALA A 1 85 ? -2.813 -3.774 8.981 1.00 92.75 85 ALA A N 1
ATOM 673 C CA . ALA A 1 85 ? -2.597 -3.164 10.292 1.00 92.75 85 ALA A CA 1
ATOM 674 C C . ALA A 1 85 ? -3.875 -2.503 10.836 1.00 92.75 85 ALA A C 1
ATOM 676 O O . ALA A 1 85 ? -4.203 -2.657 12.009 1.00 92.75 85 ALA A O 1
ATOM 677 N N . GLN A 1 86 ? -4.637 -1.818 9.979 1.00 95.19 86 GLN A N 1
ATOM 678 C CA . GLN A 1 86 ? -5.925 -1.236 10.359 1.00 95.19 86 GLN A CA 1
ATOM 679 C C . GLN A 1 86 ? -6.964 -2.301 10.721 1.00 95.19 86 GLN A C 1
ATOM 681 O O . GLN A 1 86 ? -7.712 -2.109 11.676 1.00 95.19 86 GLN A O 1
ATOM 686 N N . ALA A 1 87 ? -7.016 -3.415 9.988 1.00 94.94 87 ALA A N 1
ATOM 687 C CA . ALA A 1 87 ? -7.910 -4.523 10.310 1.00 94.94 87 ALA A CA 1
ATOM 688 C C . ALA A 1 87 ? -7.574 -5.130 11.682 1.00 94.94 87 ALA A C 1
ATOM 690 O O . ALA A 1 87 ? -8.465 -5.282 12.512 1.00 94.94 87 ALA A O 1
ATOM 691 N N . LEU A 1 88 ? -6.290 -5.378 11.956 1.00 95.25 88 LEU A N 1
ATOM 692 C CA . LEU A 1 88 ? -5.834 -5.878 13.255 1.00 95.25 88 LEU A CA 1
ATOM 693 C C . LEU A 1 88 ? -6.132 -4.892 14.391 1.00 95.25 88 LEU A C 1
ATOM 695 O O . LEU A 1 88 ? -6.615 -5.300 15.441 1.00 95.25 88 LEU A O 1
ATOM 699 N N . ALA A 1 89 ? -5.920 -3.593 14.169 1.00 92.62 89 ALA A N 1
ATOM 700 C CA . ALA A 1 89 ? -6.235 -2.566 15.160 1.00 92.62 89 ALA A CA 1
ATOM 701 C C . ALA A 1 89 ? -7.738 -2.504 15.483 1.00 92.62 89 ALA A C 1
ATOM 703 O O . ALA A 1 89 ? -8.109 -2.319 16.639 1.00 92.62 89 ALA A O 1
ATOM 704 N N . LYS A 1 90 ? -8.610 -2.690 14.482 1.00 94.12 90 LYS A N 1
ATOM 705 C CA . LYS A 1 90 ? -10.063 -2.761 14.701 1.00 94.12 90 LYS A CA 1
ATOM 706 C C . LYS A 1 90 ? -10.455 -3.972 15.542 1.00 94.12 90 LYS A C 1
ATOM 708 O O . LYS A 1 90 ? -11.258 -3.820 16.454 1.00 94.12 90 LYS A O 1
ATOM 713 N N . VAL A 1 91 ? -9.881 -5.142 15.258 1.00 94.50 91 VAL A N 1
ATOM 714 C CA . VAL A 1 91 ? -10.129 -6.360 16.046 1.00 94.50 91 VAL A CA 1
ATOM 715 C C . VAL A 1 91 ? -9.657 -6.167 17.486 1.00 94.50 91 VAL A C 1
ATOM 717 O O . VAL A 1 91 ? -10.429 -6.387 18.412 1.00 94.50 91 VAL A O 1
ATOM 720 N N . ALA A 1 92 ? -8.442 -5.651 17.683 1.00 92.12 92 ALA A N 1
ATOM 721 C CA . ALA A 1 92 ? -7.908 -5.376 19.014 1.00 92.12 92 ALA A CA 1
ATOM 722 C C . ALA A 1 92 ? -8.765 -4.367 19.798 1.00 92.12 92 ALA A C 1
ATOM 724 O O . ALA A 1 92 ? -8.972 -4.544 20.996 1.00 92.12 92 ALA A O 1
ATOM 725 N N . ARG A 1 93 ? -9.297 -3.332 19.130 1.00 91.06 93 ARG A N 1
ATOM 726 C CA . ARG A 1 93 ? -10.221 -2.371 19.750 1.00 91.06 93 ARG A CA 1
ATOM 727 C C . ARG A 1 93 ? -11.531 -3.038 20.167 1.00 91.06 93 ARG A C 1
ATOM 729 O O . ARG A 1 93 ? -11.950 -2.845 21.299 1.00 91.06 93 ARG A O 1
ATOM 736 N N . ALA A 1 94 ? -12.129 -3.856 19.302 1.00 89.06 94 ALA A N 1
ATOM 737 C CA . ALA A 1 94 ? -13.353 -4.583 19.632 1.00 89.06 94 ALA A CA 1
ATOM 738 C C . ALA A 1 94 ? -13.148 -5.551 20.812 1.00 89.06 94 ALA A C 1
ATOM 740 O O . ALA A 1 94 ? -13.986 -5.621 21.706 1.00 89.06 94 ALA A O 1
ATOM 741 N N . GLU A 1 95 ? -12.015 -6.256 20.867 1.00 88.81 95 GLU A N 1
ATOM 742 C CA . GLU A 1 95 ? -11.671 -7.098 22.019 1.00 88.81 95 GLU A CA 1
ATOM 743 C C . GLU A 1 95 ? -11.447 -6.284 23.299 1.00 88.81 95 GLU A C 1
ATOM 745 O O . GLU A 1 95 ? -11.849 -6.707 24.381 1.00 88.81 95 GLU A O 1
ATOM 750 N N . ALA A 1 96 ? -10.789 -5.126 23.202 1.00 84.31 96 ALA A N 1
ATOM 751 C CA . ALA A 1 96 ? -10.589 -4.242 24.345 1.00 84.31 96 ALA A CA 1
ATOM 752 C C . ALA A 1 96 ? -11.926 -3.703 24.869 1.00 84.31 96 ALA A C 1
ATOM 754 O O . ALA A 1 96 ? -12.137 -3.708 26.075 1.00 84.31 96 ALA A O 1
ATOM 755 N N . GLU A 1 97 ? -12.845 -3.317 23.983 1.00 83.12 97 GLU A N 1
ATOM 756 C CA . GLU A 1 97 ? -14.202 -2.888 24.334 1.00 83.12 97 GLU A CA 1
ATOM 757 C C . GLU A 1 97 ? -15.012 -4.028 24.970 1.00 83.12 97 GLU A C 1
ATOM 759 O O . GLU A 1 97 ? -15.710 -3.794 25.949 1.00 83.12 97 GLU A O 1
ATOM 764 N N . GLN A 1 98 ? -14.866 -5.274 24.507 1.00 77.81 98 GLN A N 1
ATOM 765 C CA . GLN A 1 98 ? -15.488 -6.435 25.160 1.00 77.81 98 GLN A CA 1
ATOM 766 C C . GLN A 1 98 ? -14.924 -6.703 26.560 1.00 77.81 98 GLN A C 1
ATOM 768 O O . GLN A 1 98 ? -15.678 -7.057 27.460 1.00 77.81 98 GLN A O 1
ATOM 773 N N . ARG A 1 99 ? -13.611 -6.529 26.767 1.00 74.25 99 ARG A N 1
ATOM 774 C CA . ARG A 1 99 ? -12.986 -6.663 28.098 1.00 74.25 99 ARG A CA 1
ATOM 775 C C . ARG A 1 99 ? -13.317 -5.491 29.022 1.00 74.25 99 ARG A C 1
ATOM 777 O O . ARG A 1 99 ? -13.361 -5.674 30.233 1.00 74.25 99 ARG A O 1
ATOM 784 N N . ALA A 1 100 ? -13.485 -4.298 28.458 1.00 68.12 100 ALA A N 1
ATOM 785 C CA . ALA A 1 100 ? -13.787 -3.072 29.185 1.00 68.12 100 ALA A CA 1
ATOM 786 C C . ALA A 1 100 ? -15.288 -2.854 29.393 1.00 68.12 100 ALA A C 1
ATOM 788 O O . ALA A 1 100 ? -15.648 -1.961 30.158 1.00 68.12 100 ALA A O 1
ATOM 789 N N . ALA A 1 101 ? -16.151 -3.639 28.737 1.00 64.25 101 ALA A N 1
ATOM 790 C CA . ALA A 1 101 ? -17.577 -3.643 29.006 1.00 64.25 101 ALA A CA 1
ATOM 791 C C . ALA A 1 101 ? -17.755 -3.919 30.506 1.00 64.25 101 ALA A C 1
ATOM 793 O O . ALA A 1 101 ? -17.404 -5.011 30.965 1.00 64.25 101 ALA A O 1
ATOM 794 N N . PRO A 1 102 ? -18.217 -2.930 31.293 1.00 60.38 102 PRO A N 1
ATOM 795 C CA . PRO A 1 102 ? -18.414 -3.148 32.707 1.00 60.38 102 PRO A CA 1
ATOM 796 C C . PRO A 1 102 ? -19.432 -4.268 32.842 1.00 60.38 102 PRO A C 1
ATOM 798 O O . PRO A 1 102 ? -20.427 -4.305 32.112 1.00 60.38 102 PRO A O 1
ATOM 801 N N . ASP A 1 103 ? -19.175 -5.179 33.773 1.00 69.88 103 ASP A N 1
ATOM 802 C CA . ASP A 1 103 ? -20.164 -6.148 34.202 1.00 69.88 103 ASP A CA 1
ATOM 803 C C . ASP A 1 103 ? -21.302 -5.346 34.849 1.00 69.88 103 ASP A C 1
ATOM 805 O O . ASP A 1 103 ? -21.261 -4.951 36.019 1.00 69.88 103 ASP A O 1
ATOM 809 N N . PHE A 1 104 ? -22.240 -4.925 34.001 1.00 62.09 104 PHE A N 1
ATOM 810 C CA . PHE A 1 104 ? -23.310 -3.996 34.329 1.00 62.09 104 PHE A CA 1
ATOM 811 C C . PHE A 1 104 ? -24.164 -4.586 35.447 1.00 62.09 104 PHE A C 1
ATOM 813 O O . PHE A 1 104 ? -24.582 -3.866 36.349 1.00 62.09 104 PHE A O 1
ATOM 820 N N . GLU A 1 105 ? -24.322 -5.912 35.457 1.00 62.16 105 GLU A N 1
ATOM 821 C CA . GLU A 1 105 ? -24.937 -6.630 36.565 1.00 62.16 105 GLU A CA 1
ATOM 822 C C . GLU A 1 105 ? -24.121 -6.521 37.852 1.00 62.16 105 GLU A C 1
ATOM 824 O O . GLU A 1 105 ? -24.687 -6.165 38.885 1.00 62.16 105 GLU A O 1
ATOM 829 N N . ALA A 1 106 ? -22.804 -6.741 37.814 1.00 68.50 106 ALA A N 1
ATOM 830 C CA . ALA A 1 106 ? -21.963 -6.591 39.004 1.00 68.50 106 ALA A CA 1
ATOM 831 C C . ALA A 1 106 ? -21.937 -5.144 39.527 1.00 68.50 106 ALA A C 1
ATOM 833 O O . ALA A 1 106 ? -21.900 -4.911 40.737 1.00 68.50 106 ALA A O 1
ATOM 834 N N . THR A 1 107 ? -21.999 -4.161 38.628 1.00 71.62 107 THR A N 1
ATOM 835 C CA . THR A 1 107 ? -22.059 -2.735 38.975 1.00 71.62 107 THR A CA 1
ATOM 83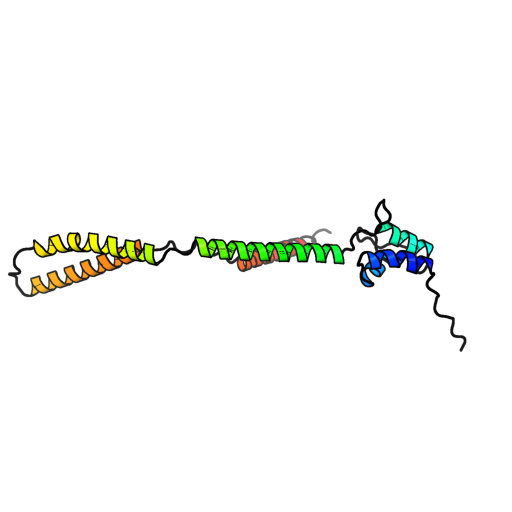6 C C . THR A 1 107 ? -23.402 -2.393 39.620 1.00 71.62 107 THR A C 1
ATOM 838 O O . THR A 1 107 ? -23.442 -1.812 40.703 1.00 71.62 107 THR A O 1
ATOM 841 N N . MET A 1 108 ? -24.510 -2.839 39.024 1.00 67.88 108 MET A N 1
ATOM 842 C CA . MET A 1 108 ? -25.855 -2.648 39.569 1.00 67.88 108 MET A CA 1
ATOM 843 C C . MET A 1 108 ? -26.073 -3.407 40.884 1.00 67.88 108 MET A C 1
ATOM 845 O O . MET A 1 108 ? -26.782 -2.916 41.762 1.00 67.88 108 MET A O 1
ATOM 849 N N . ALA A 1 109 ? -25.449 -4.575 41.058 1.00 71.12 109 ALA A N 1
ATOM 850 C CA . ALA A 1 109 ? -25.475 -5.328 42.309 1.00 71.12 109 ALA A CA 1
ATOM 851 C C . ALA A 1 109 ? -24.783 -4.557 43.443 1.00 71.12 109 ALA A C 1
ATOM 853 O O . ALA A 1 109 ? -25.356 -4.436 44.525 1.00 71.12 109 ALA A O 1
ATOM 854 N N . ARG A 1 110 ? -23.614 -3.954 43.181 1.00 72.25 110 ARG A N 1
ATOM 855 C CA . ARG A 1 110 ? -22.921 -3.095 44.158 1.00 72.25 110 ARG A CA 1
ATOM 856 C C . ARG A 1 110 ? -23.729 -1.848 44.496 1.00 72.25 110 ARG A C 1
ATOM 858 O O . ARG A 1 110 ? -23.845 -1.518 45.666 1.00 72.25 110 ARG A O 1
ATOM 865 N N . VAL A 1 111 ? -24.352 -1.201 43.508 1.00 70.81 111 VAL A N 1
ATOM 866 C CA . VAL A 1 111 ? -25.242 -0.051 43.755 1.00 70.81 111 VAL A CA 1
ATOM 867 C C . VAL A 1 111 ? -26.413 -0.452 44.657 1.00 70.81 111 VAL A C 1
ATOM 869 O O . VAL A 1 111 ? -26.692 0.236 45.637 1.00 70.81 111 VAL A O 1
ATOM 872 N N . ARG A 1 112 ? -27.069 -1.591 44.390 1.00 71.19 112 ARG A N 1
ATOM 873 C CA . ARG A 1 112 ? -28.148 -2.113 45.250 1.00 71.19 112 ARG A CA 1
ATOM 874 C C . ARG A 1 112 ? -27.657 -2.413 46.667 1.00 71.19 112 ARG A C 1
ATOM 876 O O . ARG A 1 112 ? -28.363 -2.106 47.623 1.00 71.19 112 ARG A O 1
ATOM 883 N N . GLU A 1 113 ? -26.459 -2.974 46.806 1.00 72.06 113 GLU A N 1
ATOM 884 C CA . GLU A 1 113 ? -25.841 -3.254 48.103 1.00 72.06 113 GLU A CA 1
ATOM 885 C C . GLU A 1 113 ? -25.534 -1.965 48.884 1.00 72.06 113 GLU A C 1
ATOM 887 O O . GLU A 1 113 ? -25.862 -1.871 50.067 1.00 72.06 113 GLU A O 1
ATOM 892 N N . THR A 1 114 ? -24.963 -0.948 48.234 1.00 71.88 114 THR A N 1
ATOM 893 C CA . THR A 1 114 ? -24.685 0.357 48.852 1.00 71.88 114 THR A CA 1
ATOM 894 C C . THR A 1 114 ? -25.979 1.042 49.286 1.00 71.88 114 THR A C 1
ATOM 896 O O . THR A 1 114 ? -26.093 1.473 50.432 1.00 71.88 114 THR A O 1
ATOM 899 N N . VAL A 1 115 ? -26.998 1.062 48.422 1.00 69.31 115 VAL A N 1
ATOM 900 C CA . VAL A 1 115 ? -28.322 1.620 48.741 1.00 69.31 115 VAL A CA 1
ATOM 901 C C . VAL A 1 115 ? -28.952 0.892 49.934 1.00 69.31 115 VAL A C 1
ATOM 903 O O . VAL A 1 115 ? -29.446 1.543 50.852 1.00 69.31 115 VAL A O 1
ATOM 906 N N . ALA A 1 116 ? -28.874 -0.442 49.981 1.00 69.88 116 ALA A N 1
ATOM 907 C CA . ALA A 1 116 ? -29.392 -1.240 51.092 1.00 69.88 116 ALA A CA 1
ATOM 908 C C . ALA A 1 116 ? -28.645 -1.010 52.419 1.00 69.88 116 ALA A C 1
ATOM 910 O O . ALA A 1 116 ? -29.249 -1.169 53.477 1.00 69.88 116 ALA A O 1
ATOM 911 N N . LYS A 1 117 ? -27.362 -0.624 52.390 1.00 71.06 117 LYS A N 1
ATOM 912 C CA . LYS A 1 117 ? -26.581 -0.272 53.593 1.00 71.06 117 LYS A CA 1
ATOM 913 C C . LYS A 1 117 ? -26.854 1.150 54.080 1.00 71.06 117 LYS A C 1
ATOM 915 O O . LYS A 1 117 ? -26.899 1.383 55.285 1.00 71.06 117 LYS A O 1
ATOM 920 N N . VAL A 1 118 ? -27.043 2.095 53.160 1.00 67.50 118 VAL A N 1
ATOM 921 C CA . VAL A 1 118 ? -27.246 3.513 53.493 1.00 67.50 118 VAL A CA 1
ATOM 922 C C . VAL A 1 118 ? -28.682 3.785 53.954 1.00 67.50 118 VAL A C 1
ATOM 924 O O . VAL A 1 118 ? -28.877 4.568 54.881 1.00 67.50 118 VAL A O 1
ATOM 927 N N . LEU A 1 119 ? -29.691 3.116 53.380 1.00 58.28 119 LEU A N 1
ATOM 928 C CA . LEU A 1 119 ? -31.101 3.354 53.729 1.00 58.28 119 LEU A CA 1
ATOM 929 C C . LEU A 1 119 ? -31.434 3.129 55.218 1.00 58.28 119 LEU A C 1
ATOM 931 O O . LEU A 1 119 ? -32.090 3.990 55.802 1.00 58.28 119 LEU A O 1
ATOM 935 N N . PRO A 1 120 ? -31.006 2.030 55.868 1.00 58.41 120 PRO A N 1
ATOM 936 C CA . PRO A 1 120 ? -31.282 1.798 57.285 1.00 58.41 120 PRO A CA 1
ATOM 937 C C . PRO A 1 120 ? -30.594 2.822 58.197 1.00 58.41 120 PRO A C 1
ATOM 939 O O . PRO A 1 120 ? -31.209 3.303 59.146 1.00 58.41 120 PRO A O 1
ATOM 942 N N . ALA A 1 121 ? -29.357 3.218 57.872 1.00 55.12 121 ALA A N 1
ATOM 943 C CA . ALA A 1 121 ? -28.609 4.236 58.615 1.00 55.12 121 ALA A CA 1
ATOM 944 C C . ALA A 1 121 ? -29.205 5.648 58.443 1.00 55.12 121 ALA A C 1
ATOM 946 O O . ALA A 1 121 ? -29.187 6.454 59.371 1.00 55.12 121 ALA A O 1
ATOM 947 N N . ALA A 1 122 ? -29.791 5.939 57.277 1.00 51.28 122 ALA A N 1
ATOM 948 C CA . ALA A 1 122 ? -30.547 7.166 57.029 1.00 51.28 122 ALA A CA 1
ATOM 949 C C . ALA A 1 122 ? -31.955 7.146 57.664 1.00 51.28 122 ALA A C 1
ATOM 951 O O . ALA A 1 122 ? -32.506 8.205 57.968 1.00 51.28 122 ALA A O 1
ATOM 952 N N . ALA A 1 123 ? -32.532 5.962 57.903 1.00 46.88 123 ALA A N 1
ATOM 953 C CA . ALA A 1 123 ? -33.833 5.790 58.555 1.00 46.88 123 ALA A CA 1
ATOM 954 C C . ALA A 1 123 ? -33.763 5.858 60.096 1.00 46.88 123 ALA A C 1
ATOM 956 O O . ALA A 1 123 ? -34.724 6.280 60.741 1.00 46.88 123 ALA A O 1
ATOM 957 N N . GLU A 1 124 ? -32.628 5.505 60.703 1.00 43.00 124 GLU A N 1
ATOM 958 C CA . GLU A 1 124 ? -32.402 5.573 62.155 1.00 43.00 124 GLU A CA 1
ATOM 959 C C . GLU A 1 124 ? -32.669 6.958 62.799 1.00 43.00 124 GLU A C 1
ATOM 961 O O . GLU A 1 124 ? -33.345 7.013 63.836 1.00 43.00 124 GLU A O 1
ATOM 966 N N . PRO A 1 125 ? -32.238 8.098 62.217 1.00 48.66 125 PRO A N 1
ATOM 967 C CA . PRO A 1 125 ? -32.546 9.421 62.766 1.00 48.66 125 PRO A CA 1
ATOM 968 C C . PRO A 1 125 ? -34.009 9.863 62.573 1.00 48.66 125 PRO A C 1
ATOM 970 O O . PRO A 1 125 ? -34.447 10.789 63.258 1.00 48.66 125 PRO A O 1
ATOM 973 N N . LEU A 1 126 ? -34.779 9.215 61.687 1.00 43.50 126 LEU A N 1
ATOM 974 C CA . LEU A 1 126 ? -36.211 9.490 61.494 1.00 43.50 126 LEU A CA 1
ATOM 975 C C . LEU A 1 126 ? -37.088 8.759 62.519 1.00 43.50 126 LEU A C 1
ATOM 977 O O . LEU A 1 126 ? -38.116 9.291 62.930 1.00 43.50 126 LEU A O 1
ATOM 981 N N . VAL A 1 127 ? -36.670 7.574 62.976 1.00 46.50 127 VAL A N 1
ATOM 982 C CA . VAL A 1 127 ? -37.408 6.777 63.975 1.00 46.50 127 VAL A CA 1
ATOM 983 C C . VAL A 1 127 ? -37.166 7.276 65.408 1.00 46.50 127 VAL A C 1
ATOM 985 O O . VAL A 1 127 ? -38.039 7.139 66.261 1.00 46.50 127 VAL A O 1
ATOM 988 N N . ARG A 1 128 ? -36.013 7.906 65.686 1.00 45.94 128 ARG A N 1
ATOM 989 C CA . ARG A 1 128 ? -35.681 8.454 67.019 1.00 45.94 128 ARG A CA 1
ATOM 990 C C . ARG A 1 128 ? -36.167 9.884 67.282 1.00 45.94 128 ARG A C 1
ATOM 992 O O . ARG A 1 128 ? -35.973 10.375 68.392 1.00 45.94 128 ARG A O 1
ATOM 999 N N . ARG A 1 129 ? -36.780 10.572 66.313 1.00 45.19 129 ARG A N 1
ATOM 1000 C CA . ARG A 1 129 ? -37.282 11.939 66.528 1.00 45.19 129 ARG A CA 1
ATOM 1001 C C . ARG A 1 129 ? -38.690 11.913 67.117 1.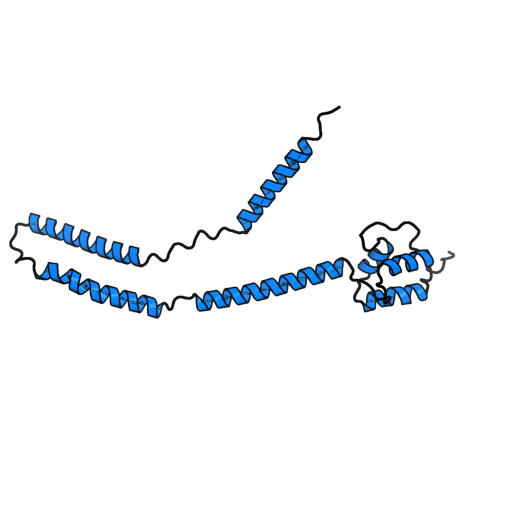00 45.19 129 ARG A C 1
ATOM 1003 O O . ARG A 1 129 ? -39.626 11.413 66.504 1.00 45.19 129 ARG A O 1
ATOM 1010 N N . GLU A 1 130 ? -38.755 12.443 68.333 1.00 47.47 130 GLU A N 1
ATOM 1011 C CA . GLU A 1 130 ? -39.892 12.607 69.234 1.00 47.47 130 GLU A CA 1
ATOM 1012 C C . GLU A 1 130 ? -41.247 12.815 68.543 1.00 47.47 130 GLU A C 1
ATOM 1014 O O . GLU A 1 130 ? -41.373 13.479 67.511 1.00 47.47 130 GLU A O 1
ATOM 1019 N N . SER A 1 131 ? -42.280 12.248 69.172 1.00 48.44 131 SER A N 1
ATOM 1020 C CA . SER A 1 131 ? -43.691 12.359 68.804 1.00 48.44 131 SER A CA 1
ATOM 1021 C C . SER A 1 131 ? -44.049 13.758 68.302 1.00 48.44 131 SER A C 1
ATOM 1023 O O . SER A 1 131 ? -43.905 14.744 69.025 1.00 48.44 131 SER A O 1
ATOM 1025 N N . LYS A 1 132 ? -44.550 13.826 67.065 1.00 50.84 132 LYS A N 1
ATOM 1026 C CA . LYS A 1 132 ? -44.953 15.053 66.374 1.00 50.84 132 LYS A CA 1
ATOM 1027 C C . LYS A 1 132 ? -46.116 15.742 67.098 1.00 50.84 132 LYS A C 1
ATOM 1029 O O . LYS A 1 132 ? -47.275 15.572 66.730 1.00 50.84 132 LYS A O 1
ATOM 1034 N N . VAL A 1 133 ? -45.807 16.546 68.108 1.00 53.19 133 VAL A N 1
ATOM 1035 C CA . VAL A 1 133 ? -46.743 17.494 68.714 1.00 53.19 133 VAL A CA 1
ATOM 1036 C C . VAL A 1 133 ? -46.215 18.889 68.415 1.00 53.19 133 VAL A C 1
ATOM 1038 O O . VAL A 1 133 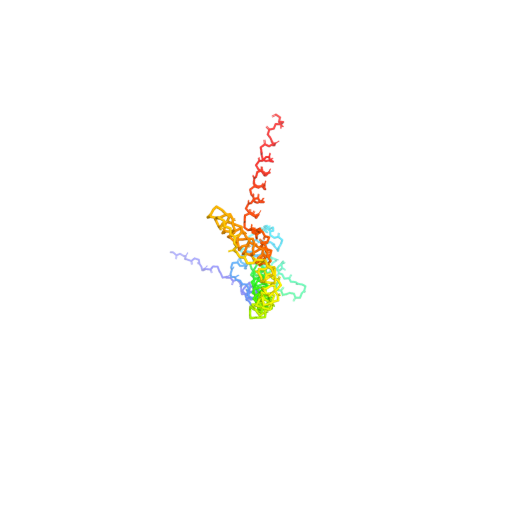? -45.241 19.352 68.996 1.00 53.19 133 VAL A O 1
ATOM 1041 N N . GLY A 1 134 ? -46.820 19.544 67.430 1.00 60.16 134 GLY A N 1
ATOM 1042 C CA . GLY A 1 134 ? -46.407 20.866 66.981 1.00 60.16 134 GLY A CA 1
ATOM 1043 C C . GLY A 1 134 ? -47.451 21.499 66.072 1.00 60.16 134 GLY A C 1
ATOM 1044 O O . GLY A 1 134 ? -48.196 20.801 65.383 1.00 60.16 134 GLY A O 1
ATOM 1045 N N . THR A 1 135 ? -47.507 22.828 66.096 1.00 63.47 135 THR A N 1
ATOM 1046 C CA . THR A 1 135 ? -48.391 23.664 65.274 1.00 63.47 135 THR A CA 1
ATOM 1047 C C . THR A 1 135 ? -48.140 23.462 63.773 1.00 63.47 135 THR A C 1
ATOM 1049 O O . THR A 1 135 ? -47.086 22.980 63.359 1.00 63.47 135 THR A O 1
ATOM 1052 N N . ARG A 1 136 ? -49.114 23.826 62.928 1.00 65.44 136 ARG A N 1
ATOM 1053 C CA . ARG A 1 136 ? -49.098 23.616 61.463 1.00 65.44 136 ARG A CA 1
ATOM 1054 C C . ARG A 1 136 ? -47.825 24.124 60.764 1.00 65.44 136 ARG A C 1
ATOM 1056 O O . ARG A 1 136 ? -47.337 23.468 59.850 1.00 65.44 136 ARG A O 1
ATOM 1063 N N . GLU A 1 137 ? -47.250 25.231 61.224 1.00 64.12 137 GLU A N 1
ATOM 1064 C CA . GLU A 1 137 ? -45.997 25.777 60.680 1.00 64.12 137 GLU A CA 1
ATOM 1065 C C . GLU A 1 137 ? -44.788 24.876 60.948 1.00 64.12 137 GLU A C 1
ATOM 1067 O O . GLU A 1 137 ? -43.923 24.730 60.082 1.00 64.12 137 GLU A O 1
ATOM 1072 N N . ASN A 1 138 ? -44.751 24.197 62.099 1.00 59.25 138 ASN A N 1
ATOM 1073 C CA . ASN A 1 138 ? -43.710 23.210 62.366 1.00 59.25 138 ASN A CA 1
ATOM 1074 C C . ASN A 1 138 ? -43.812 22.055 61.366 1.00 59.25 138 ASN A C 1
ATOM 1076 O O . ASN A 1 138 ? -42.795 21.649 60.814 1.00 59.25 138 ASN A O 1
ATOM 1080 N N . TRP A 1 139 ? -45.018 21.578 61.047 1.00 62.19 139 TRP A N 1
ATOM 1081 C CA . TRP A 1 139 ? -45.212 20.506 60.063 1.00 62.19 139 TRP A CA 1
ATOM 1082 C C . TRP A 1 139 ? -44.739 20.873 58.657 1.00 62.19 139 TRP A C 1
ATOM 1084 O O . TRP A 1 139 ? -44.117 20.049 57.987 1.00 62.19 139 TRP A O 1
ATOM 1094 N N . GLU A 1 140 ? -45.002 22.097 58.206 1.00 70.31 140 GLU A N 1
ATOM 1095 C CA . GLU A 1 140 ? -44.532 22.559 56.897 1.00 70.31 140 GLU A CA 1
ATOM 1096 C C . GLU A 1 140 ? -43.014 22.743 56.869 1.00 70.31 140 GLU A C 1
ATOM 1098 O O . GLU A 1 140 ? -42.371 22.392 55.879 1.00 70.31 140 GLU A O 1
ATOM 1103 N N . ARG A 1 141 ? -42.419 23.217 57.970 1.00 64.12 141 ARG A N 1
ATOM 1104 C CA . ARG A 1 141 ? -40.961 23.306 58.108 1.00 64.12 141 ARG A CA 1
ATOM 1105 C C . ARG A 1 141 ? -40.303 21.924 58.072 1.00 64.12 141 ARG A C 1
ATOM 1107 O O . ARG A 1 141 ? -39.296 21.760 57.390 1.00 64.12 141 ARG A O 1
ATOM 1114 N N . TRP A 1 142 ? -40.890 20.935 58.748 1.00 61.88 142 TRP A N 1
ATOM 1115 C CA . TRP A 1 142 ? -40.424 19.546 58.711 1.00 61.88 142 TRP A CA 1
ATOM 1116 C C . TRP A 1 142 ? -40.540 18.941 57.309 1.00 61.88 142 TRP A C 1
ATOM 1118 O O . TRP A 1 142 ? -39.585 18.337 56.834 1.00 61.88 142 TRP A O 1
ATOM 1128 N N . ARG A 1 143 ? -41.651 19.184 56.599 1.00 67.06 143 ARG A N 1
ATOM 1129 C CA . ARG A 1 143 ? -41.843 18.693 55.225 1.00 67.06 143 ARG A CA 1
ATOM 1130 C C . ARG A 1 143 ? -40.777 19.221 54.259 1.00 67.06 143 ARG A C 1
ATOM 1132 O O . ARG A 1 143 ? -40.225 18.447 53.488 1.00 67.06 143 ARG A O 1
ATOM 1139 N N . ARG A 1 144 ? -40.443 20.514 54.337 1.00 68.12 144 ARG A N 1
ATOM 1140 C CA . ARG A 1 144 ? -39.399 21.110 53.480 1.00 68.12 144 ARG A CA 1
ATOM 1141 C C . ARG A 1 144 ? -38.006 20.542 53.767 1.00 68.12 144 ARG A C 1
ATOM 1143 O O . ARG A 1 144 ? -37.190 20.444 52.857 1.00 68.12 144 ARG A O 1
ATOM 1150 N N . LEU A 1 145 ? -37.726 20.176 55.019 1.00 61.75 145 LEU A N 1
ATOM 1151 C CA . LEU A 1 145 ? -36.454 19.554 55.397 1.00 61.75 145 LEU A CA 1
ATOM 1152 C C . LEU A 1 145 ? -36.358 18.099 54.919 1.00 61.75 145 LEU A C 1
ATOM 1154 O O . LEU A 1 145 ? -35.294 17.704 54.448 1.00 61.75 145 LEU A O 1
ATOM 1158 N N . ASP A 1 146 ? -37.453 17.336 54.974 1.00 59.25 146 ASP A N 1
ATOM 1159 C CA . ASP A 1 146 ? -37.507 15.972 54.427 1.00 59.25 146 ASP A CA 1
ATOM 1160 C C . ASP A 1 146 ? -37.347 15.968 52.897 1.00 59.25 146 ASP A C 1
ATOM 1162 O O . ASP A 1 146 ? -36.599 15.156 52.354 1.00 59.25 146 ASP A O 1
ATOM 1166 N N . GLU A 1 147 ? -37.972 16.917 52.191 1.00 61.03 147 GLU A N 1
ATOM 1167 C CA . GLU A 1 147 ? -37.795 17.086 50.740 1.00 61.03 147 GLU A CA 1
ATOM 1168 C C . GLU A 1 147 ? -36.349 17.459 50.374 1.00 61.03 147 GLU A C 1
ATOM 1170 O O . GLU A 1 147 ? -35.787 16.907 49.426 1.00 61.03 147 GLU A O 1
ATOM 1175 N N . ALA A 1 148 ? -35.707 18.337 51.152 1.00 58.31 148 ALA A N 1
ATOM 1176 C CA . ALA A 1 148 ? -34.306 18.706 50.947 1.00 58.31 148 ALA A CA 1
ATOM 1177 C C . ALA A 1 148 ? -33.341 17.538 51.225 1.00 58.31 148 ALA A C 1
ATOM 1179 O O . ALA A 1 148 ? -32.369 17.351 50.490 1.00 58.31 148 ALA A O 1
ATOM 1180 N N . ALA A 1 149 ? -33.615 16.724 52.249 1.00 53.16 149 ALA A N 1
ATOM 1181 C CA . ALA A 1 149 ? -32.825 15.535 52.558 1.00 53.16 149 ALA A CA 1
ATOM 1182 C C . ALA A 1 149 ? -32.979 14.450 51.478 1.00 53.16 149 ALA A C 1
ATOM 1184 O O . ALA A 1 149 ? -31.983 13.874 51.043 1.00 53.16 149 ALA A O 1
ATOM 1185 N N . ALA A 1 150 ? -34.199 14.222 50.982 1.00 56.59 150 ALA A N 1
ATOM 1186 C CA . ALA A 1 150 ? -34.447 13.308 49.869 1.00 56.59 150 ALA A CA 1
ATOM 1187 C C . ALA A 1 150 ? -33.732 13.767 48.586 1.00 56.59 150 ALA A C 1
ATOM 1189 O O . ALA A 1 150 ? -33.089 12.959 47.915 1.00 56.59 150 ALA A O 1
ATOM 1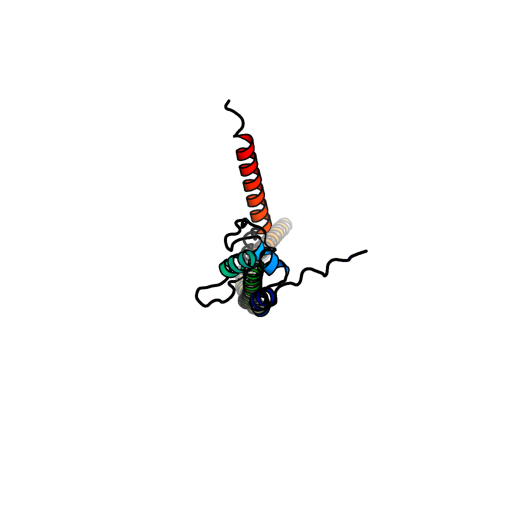190 N N . ALA A 1 151 ? -33.765 15.069 48.280 1.00 55.44 151 ALA A N 1
ATOM 1191 C CA . ALA A 1 151 ? -33.042 15.637 47.144 1.00 55.44 151 ALA A CA 1
ATOM 1192 C C . ALA A 1 151 ? -31.516 15.476 47.277 1.00 55.44 151 ALA A C 1
ATOM 1194 O O . ALA A 1 151 ? -30.849 15.162 46.293 1.00 55.44 151 ALA A O 1
ATOM 1195 N N . ALA A 1 152 ? -30.960 15.625 48.484 1.00 55.09 152 ALA A N 1
ATOM 1196 C CA . ALA A 1 152 ? -29.532 15.440 48.740 1.00 55.09 152 ALA A CA 1
ATOM 1197 C C . ALA A 1 152 ? -29.083 13.974 48.605 1.00 55.09 152 ALA A C 1
ATOM 1199 O O . ALA A 1 152 ? -28.006 13.716 48.075 1.00 55.09 152 ALA A O 1
ATOM 1200 N N . VAL A 1 153 ? -29.912 13.009 49.022 1.00 58.88 153 VAL A N 1
ATOM 1201 C CA . VAL A 1 153 ? -29.637 11.572 48.833 1.00 58.88 153 VAL A CA 1
ATOM 1202 C C . VAL A 1 153 ? -29.667 11.200 47.351 1.00 58.88 153 VAL A C 1
ATOM 1204 O O . VAL A 1 153 ? -28.781 10.489 46.881 1.00 58.88 153 VAL A O 1
ATOM 1207 N N . VAL A 1 154 ? -30.634 11.726 46.592 1.00 56.12 154 VAL A N 1
ATOM 1208 C CA . VAL A 1 154 ? -30.687 11.532 45.134 1.00 56.12 154 VAL A CA 1
ATOM 1209 C C . VAL A 1 154 ? -29.476 12.182 44.457 1.00 56.12 154 VAL A C 1
ATOM 1211 O O . VAL A 1 154 ? -28.845 11.552 43.615 1.00 56.12 154 VAL A O 1
ATOM 1214 N N . ALA A 1 155 ? -29.088 13.395 44.857 1.00 53.06 155 ALA A N 1
ATOM 1215 C CA . ALA A 1 155 ? -27.906 14.069 44.321 1.00 53.06 155 ALA A CA 1
ATOM 1216 C C . ALA A 1 155 ? -26.593 13.339 44.666 1.00 53.06 155 ALA A C 1
ATOM 1218 O O . ALA A 1 155 ? -25.720 13.228 43.810 1.00 53.06 155 ALA A O 1
ATOM 1219 N N . GLY A 1 156 ? -26.464 12.794 45.880 1.00 50.09 156 GLY A N 1
ATOM 1220 C CA . GLY A 1 156 ? -25.310 11.992 46.300 1.00 50.09 156 GLY A CA 1
ATOM 1221 C C . GLY A 1 156 ? -25.208 10.660 45.552 1.00 50.09 156 GLY A C 1
ATOM 1222 O O . GLY A 1 156 ? -24.128 10.295 45.097 1.00 50.09 156 GLY A O 1
ATOM 1223 N N . ALA A 1 157 ? -26.337 9.984 45.325 1.00 52.53 157 ALA A N 1
ATOM 1224 C CA . ALA A 1 157 ? -26.389 8.770 44.510 1.00 52.53 157 ALA A CA 1
ATOM 1225 C C . ALA A 1 157 ? -26.065 9.043 43.028 1.00 52.53 157 ALA A C 1
ATOM 1227 O O . ALA A 1 157 ? -25.463 8.205 42.365 1.00 52.53 157 ALA A O 1
ATOM 1228 N N . VAL A 1 158 ? -26.417 10.223 42.507 1.00 47.59 158 VAL A N 1
ATOM 1229 C CA . VAL A 1 158 ? -26.038 10.660 41.151 1.00 47.59 158 VAL A CA 1
ATOM 1230 C C . VAL A 1 158 ? -24.553 11.046 41.075 1.00 47.59 158 VAL A C 1
ATOM 1232 O O . VAL A 1 158 ? -23.918 10.796 40.053 1.00 47.59 158 VAL A O 1
ATOM 1235 N N . ALA A 1 159 ? -23.972 11.590 42.149 1.00 47.25 159 ALA A N 1
ATOM 1236 C CA . ALA A 1 159 ? -22.552 11.936 42.217 1.00 47.25 159 ALA A CA 1
ATOM 1237 C C . ALA A 1 159 ? -21.631 10.701 42.313 1.00 47.25 159 ALA A C 1
ATOM 1239 O O . ALA A 1 159 ? -20.562 10.705 41.712 1.00 47.25 159 ALA A O 1
ATOM 1240 N N . GLU A 1 160 ? -22.042 9.623 42.994 1.00 47.47 160 GLU A N 1
ATOM 1241 C CA . GLU A 1 160 ? -21.280 8.357 43.024 1.00 47.47 160 GLU A CA 1
ATOM 1242 C C . GLU A 1 160 ? -21.403 7.531 41.727 1.00 47.47 160 GLU A C 1
ATOM 1244 O O . GLU A 1 160 ? -20.565 6.671 41.459 1.00 47.47 160 GLU A O 1
ATOM 1249 N N . VAL A 1 161 ? -22.413 7.806 40.891 1.00 44.69 161 VAL A N 1
ATOM 1250 C CA . VAL A 1 161 ? -22.620 7.174 39.570 1.00 44.69 161 VAL A CA 1
ATOM 1251 C C . VAL A 1 161 ? -21.996 7.998 38.431 1.00 44.69 161 VAL A C 1
ATOM 1253 O O . VAL A 1 161 ? -22.103 7.613 37.265 1.00 44.69 161 VAL A O 1
ATOM 1256 N N . GLN A 1 162 ? -21.277 9.091 38.726 1.00 37.75 162 GLN A N 1
ATOM 1257 C CA . GLN A 1 162 ? -20.413 9.729 37.730 1.00 37.75 162 GLN A CA 1
ATOM 1258 C C . GLN A 1 162 ? -19.276 8.774 37.342 1.00 37.75 162 GLN A C 1
ATOM 1260 O O . GLN A 1 162 ? -18.183 8.773 37.903 1.00 37.75 162 GLN A O 1
ATOM 1265 N N . VAL A 1 163 ? -19.552 7.966 36.317 1.00 44.94 163 VAL A N 1
ATOM 1266 C CA . VAL A 1 163 ? -18.549 7.492 35.368 1.00 44.94 163 VAL A CA 1
ATOM 1267 C C . VAL A 1 163 ? -17.746 8.732 34.968 1.00 44.94 163 VAL A C 1
ATOM 1269 O O . VAL A 1 163 ? -18.377 9.730 34.600 1.00 44.94 163 VAL A O 1
ATOM 1272 N N . PRO A 1 164 ? -16.404 8.730 35.084 1.00 43.31 164 PRO A N 1
ATOM 1273 C CA . PRO A 1 164 ? -15.613 9.871 34.642 1.00 43.31 164 PRO A CA 1
ATOM 1274 C C . PRO A 1 164 ? -16.039 10.194 33.212 1.00 43.31 164 PRO A C 1
ATOM 1276 O O . PRO A 1 164 ? -16.107 9.279 32.385 1.00 43.31 164 PRO A O 1
ATOM 1279 N N . GLU A 1 165 ? -16.400 11.456 32.948 1.00 44.47 165 GLU A N 1
ATOM 1280 C CA . GLU A 1 165 ? -16.690 11.887 31.582 1.00 44.47 165 GLU A CA 1
ATOM 1281 C C . GLU A 1 165 ? -15.561 11.362 30.692 1.00 44.47 165 GLU A C 1
ATOM 1283 O O . GLU A 1 165 ? -14.389 11.547 31.050 1.00 44.47 165 GLU A O 1
ATOM 1288 N N . PRO A 1 166 ? -15.871 10.657 29.589 1.00 43.84 166 PRO A N 1
ATOM 1289 C CA . PRO A 1 166 ? -14.829 10.250 28.670 1.00 43.84 166 PRO A CA 1
ATOM 1290 C C . PRO A 1 166 ? -14.098 11.527 28.272 1.00 43.84 166 PRO A C 1
ATOM 1292 O O . PRO A 1 166 ? -14.733 12.464 27.780 1.00 43.84 166 PRO A O 1
ATOM 1295 N N . GLU A 1 167 ? -12.789 11.579 28.553 1.00 44.81 167 GLU A N 1
ATOM 1296 C CA . GLU A 1 167 ? -11.916 12.656 28.096 1.00 44.81 167 GLU A CA 1
ATOM 1297 C C . GLU A 1 167 ? -12.310 12.956 26.660 1.00 44.81 167 GLU A C 1
ATOM 1299 O O . GLU A 1 167 ? -12.287 12.039 25.836 1.00 44.81 167 GLU A O 1
ATOM 1304 N N . SER A 1 168 ? -12.764 14.191 26.406 1.00 50.88 168 SER A N 1
ATOM 1305 C CA . SER A 1 168 ? -13.298 14.628 25.119 1.00 50.88 168 SER A CA 1
ATOM 1306 C C . SER A 1 168 ? -12.469 13.993 24.010 1.00 50.88 168 SER A C 1
ATOM 1308 O O . SER A 1 168 ? -11.298 14.357 23.863 1.00 50.88 168 SER A O 1
ATOM 1310 N N . GLU A 1 169 ? -13.033 12.986 23.331 1.00 49.66 169 GLU A N 1
ATOM 1311 C CA . GLU A 1 169 ? -12.320 12.174 22.350 1.00 49.66 169 GLU A CA 1
ATOM 1312 C C . GLU A 1 169 ? -11.815 13.171 21.314 1.00 49.66 169 GLU A C 1
ATOM 1314 O O . GLU A 1 169 ? -12.596 13.763 20.567 1.00 49.66 169 GLU A O 1
ATOM 1319 N N . VAL A 1 170 ? -10.520 13.491 21.386 1.00 57.91 170 VAL A N 1
ATOM 1320 C CA . VAL A 1 170 ? -9.927 14.519 20.544 1.00 57.91 170 VAL A CA 1
ATOM 1321 C C . VAL A 1 170 ? -10.109 14.009 19.132 1.00 57.91 170 VAL A C 1
ATOM 1323 O O . VAL A 1 170 ? -9.420 13.068 18.733 1.00 57.91 170 VAL A O 1
ATOM 1326 N N . ASP A 1 171 ? -11.058 14.595 18.398 1.00 66.12 171 ASP A N 1
ATOM 1327 C CA . ASP A 1 171 ? -11.361 14.158 17.047 1.00 66.12 171 ASP A CA 1
ATOM 1328 C C . ASP A 1 171 ? -10.076 14.295 16.229 1.00 66.12 171 ASP A C 1
ATOM 1330 O O . ASP A 1 171 ? -9.609 15.388 15.886 1.00 66.12 171 ASP A O 1
ATOM 1334 N N . LEU A 1 172 ? -9.452 13.146 15.962 1.00 63.72 172 LEU A N 1
ATOM 1335 C CA . LEU A 1 172 ? -8.176 13.063 15.271 1.00 63.72 172 LEU A CA 1
ATOM 1336 C C . LEU A 1 172 ? -8.287 13.678 13.871 1.00 63.72 172 LEU A C 1
ATOM 1338 O O . LEU A 1 172 ? -7.275 14.129 13.327 1.00 63.72 172 LEU A O 1
ATOM 1342 N N . ARG A 1 173 ? -9.502 13.746 13.299 1.00 66.44 173 ARG A N 1
ATOM 1343 C CA . ARG A 1 173 ? -9.766 14.472 12.054 1.00 66.44 173 ARG A CA 1
ATOM 1344 C C . ARG A 1 173 ? -9.677 15.978 12.252 1.00 66.44 173 ARG A C 1
ATOM 1346 O O . ARG A 1 173 ? -8.999 16.619 11.450 1.00 66.44 173 ARG A O 1
ATOM 1353 N N . ASP A 1 174 ? -10.253 16.528 13.318 1.00 73.69 174 ASP A N 1
ATOM 1354 C CA . ASP A 1 174 ? -10.172 17.965 13.612 1.00 73.69 174 ASP A CA 1
ATOM 1355 C C . ASP A 1 174 ? -8.723 18.388 13.917 1.00 73.69 174 ASP A C 1
ATOM 1357 O O . ASP A 1 174 ? -8.217 19.377 13.380 1.00 73.69 174 ASP A O 1
ATOM 1361 N N . MET A 1 175 ? -7.968 17.569 14.661 1.00 70.94 175 MET A N 1
ATOM 1362 C CA . MET A 1 175 ? -6.528 17.795 14.853 1.00 70.94 175 MET A CA 1
ATOM 1363 C C . MET A 1 175 ? -5.729 17.727 13.545 1.00 70.94 175 MET A C 1
ATOM 1365 O O . MET A 1 175 ? -4.837 18.555 13.317 1.00 70.94 175 MET A O 1
ATOM 1369 N N . ALA A 1 176 ? -6.012 16.750 12.679 1.00 71.62 176 ALA A N 1
ATOM 1370 C CA . ALA A 1 176 ? -5.343 16.630 11.387 1.00 71.62 176 ALA A CA 1
ATOM 1371 C C . ALA A 1 176 ? -5.659 17.828 10.480 1.00 71.62 176 ALA A C 1
ATOM 1373 O O . ALA A 1 176 ? -4.757 18.365 9.832 1.00 71.62 176 ALA A O 1
ATOM 1374 N N . GLN A 1 177 ? -6.907 18.299 10.492 1.00 75.81 177 GLN A N 1
ATOM 1375 C CA . GLN A 1 177 ? -7.357 19.460 9.734 1.00 75.81 177 GLN A CA 1
ATOM 1376 C C . GLN A 1 177 ? -6.695 20.750 10.234 1.00 75.81 177 GLN A C 1
ATOM 1378 O O . GLN A 1 177 ? -6.171 21.521 9.426 1.00 75.81 177 GLN A O 1
ATOM 1383 N N . ARG A 1 178 ? -6.592 20.952 11.555 1.00 76.81 178 ARG A N 1
ATOM 1384 C CA . ARG A 1 178 ? -5.857 22.087 12.144 1.00 76.81 178 ARG A CA 1
ATOM 1385 C C . ARG A 1 178 ? -4.371 22.065 11.784 1.00 76.81 178 ARG A C 1
ATOM 1387 O O . ARG A 1 178 ? -3.820 23.103 11.415 1.00 76.81 178 ARG A O 1
ATOM 1394 N N . ARG A 1 179 ? -3.720 20.894 11.811 1.00 73.88 179 ARG A N 1
ATOM 1395 C CA . ARG A 1 179 ? -2.312 20.742 11.389 1.00 73.88 179 ARG A CA 1
ATOM 1396 C C . ARG A 1 179 ? -2.119 21.010 9.893 1.00 73.88 179 ARG A C 1
ATOM 1398 O O . ARG A 1 179 ? -1.141 21.657 9.517 1.00 73.88 179 ARG A O 1
ATOM 1405 N N . ALA A 1 180 ? -3.046 20.561 9.047 1.00 76.56 180 ALA A N 1
ATOM 1406 C CA . ALA A 1 180 ? -3.016 20.827 7.609 1.00 76.56 180 ALA A CA 1
ATOM 1407 C C . ALA A 1 180 ? -3.188 22.325 7.304 1.00 76.56 180 ALA A C 1
ATOM 1409 O O . ALA A 1 180 ? -2.424 22.889 6.521 1.00 76.56 180 ALA A O 1
ATOM 1410 N N . LEU A 1 181 ? -4.124 22.997 7.982 1.00 79.19 181 LEU A N 1
ATOM 1411 C CA . LEU A 1 181 ? -4.327 24.441 7.855 1.00 79.19 181 LEU A CA 1
ATOM 1412 C C . LEU A 1 181 ? -3.122 25.244 8.363 1.00 79.19 181 LEU A C 1
ATOM 1414 O O . LEU A 1 181 ? -2.736 26.226 7.728 1.00 79.19 181 LEU A O 1
ATOM 1418 N N . ALA A 1 182 ? -2.492 24.818 9.462 1.00 72.38 182 ALA A N 1
ATOM 1419 C CA . ALA A 1 182 ? -1.268 25.434 9.970 1.00 72.38 182 ALA A CA 1
ATOM 1420 C C . ALA A 1 182 ? -0.108 25.316 8.964 1.00 72.38 182 ALA A C 1
ATOM 1422 O O . ALA A 1 182 ? 0.557 26.314 8.683 1.00 72.38 182 ALA A O 1
ATOM 1423 N N . ARG A 1 183 ? 0.082 24.140 8.343 1.00 70.69 183 ARG A N 1
ATOM 1424 C CA . ARG A 1 183 ? 1.068 23.956 7.261 1.00 70.69 183 ARG A CA 1
ATOM 1425 C C . ARG A 1 183 ? 0.763 24.828 6.045 1.00 70.69 183 ARG A C 1
ATOM 1427 O O . ARG A 1 183 ? 1.649 25.533 5.578 1.00 70.69 183 ARG A O 1
ATOM 1434 N N . ALA A 1 184 ? -0.488 24.870 5.590 1.00 72.62 184 ALA A N 1
ATOM 1435 C CA . ALA A 1 184 ? -0.888 25.693 4.448 1.00 72.62 184 ALA A CA 1
ATOM 1436 C C . ALA A 1 184 ? -0.737 27.208 4.704 1.00 72.62 184 ALA A C 1
ATOM 1438 O O . ALA A 1 184 ? -0.555 27.988 3.766 1.00 72.62 184 ALA A O 1
ATOM 1439 N N . ARG A 1 185 ? -0.834 27.658 5.964 1.00 72.88 185 ARG A N 1
ATOM 1440 C CA . ARG A 1 185 ? -0.521 29.044 6.359 1.00 72.88 185 ARG A CA 1
ATOM 1441 C C . ARG A 1 185 ? 0.987 29.299 6.363 1.00 72.88 185 ARG A C 1
ATOM 1443 O O . ARG A 1 185 ? 1.416 30.313 5.821 1.00 72.88 185 ARG A O 1
ATOM 1450 N N . TRP A 1 186 ? 1.781 28.371 6.895 1.00 72.12 186 TRP A N 1
ATOM 1451 C CA . TRP A 1 186 ? 3.245 28.464 6.892 1.00 72.12 186 TRP A CA 1
ATOM 1452 C C . TRP A 1 186 ? 3.828 28.481 5.469 1.00 72.12 186 TRP A C 1
ATOM 1454 O O . TRP A 1 186 ? 4.661 29.324 5.149 1.00 72.12 186 TRP A O 1
ATOM 1464 N N . GLU A 1 187 ? 3.332 27.624 4.574 1.00 69.19 187 GLU A N 1
ATOM 1465 C CA . GLU A 1 187 ? 3.761 27.582 3.169 1.00 69.19 187 GLU A CA 1
ATOM 1466 C C . GLU A 1 187 ? 3.379 28.851 2.393 1.00 69.19 187 GLU A C 1
ATOM 1468 O O . GLU A 1 187 ? 4.164 29.329 1.571 1.00 69.19 187 GLU A O 1
ATOM 1473 N N . ARG A 1 188 ? 2.211 29.446 2.683 1.00 67.00 188 ARG A N 1
ATOM 1474 C CA . ARG A 1 188 ? 1.819 30.750 2.122 1.00 67.00 188 ARG A CA 1
ATOM 1475 C C . ARG A 1 188 ? 2.698 31.891 2.631 1.00 67.00 188 ARG A C 1
ATOM 1477 O O . ARG A 1 188 ? 3.120 32.713 1.825 1.00 67.00 188 ARG A O 1
ATOM 1484 N N . GLY A 1 189 ? 3.035 31.908 3.921 1.00 64.81 189 GLY A N 1
ATOM 1485 C CA . GLY A 1 189 ? 3.980 32.880 4.483 1.00 64.81 189 GLY A CA 1
ATOM 1486 C C . GLY A 1 189 ? 5.385 32.752 3.884 1.00 64.81 189 GLY A C 1
ATOM 1487 O O . GLY A 1 189 ? 6.033 33.753 3.598 1.00 64.81 189 GLY A O 1
ATOM 1488 N N . ARG A 1 190 ? 5.828 31.523 3.597 1.00 59.62 190 ARG A N 1
ATOM 1489 C CA . ARG A 1 190 ? 7.137 31.257 2.986 1.00 59.62 190 ARG A CA 1
ATOM 1490 C C . ARG A 1 190 ? 7.200 31.636 1.499 1.00 59.62 190 ARG A C 1
ATOM 1492 O O . ARG A 1 190 ? 8.244 32.096 1.051 1.00 59.62 190 ARG A O 1
ATOM 1499 N N . LYS A 1 191 ? 6.102 31.491 0.745 1.00 55.50 191 LYS A N 1
ATOM 1500 C CA . LYS A 1 191 ? 6.002 31.964 -0.652 1.00 55.50 191 LYS A CA 1
ATOM 1501 C C . LYS A 1 191 ? 5.788 33.478 -0.776 1.00 55.50 191 LYS A C 1
ATOM 1503 O O . LYS A 1 191 ? 6.158 34.041 -1.796 1.00 55.50 191 LYS A O 1
ATOM 1508 N N . GLY A 1 192 ? 5.222 34.132 0.240 1.00 52.94 192 GLY A N 1
ATOM 1509 C CA . GLY A 1 192 ? 5.062 35.591 0.276 1.00 52.94 192 GLY A CA 1
ATOM 1510 C C . GLY A 1 192 ? 6.314 36.364 0.715 1.00 52.94 192 GLY A C 1
ATOM 1511 O O . GLY A 1 192 ? 6.375 37.569 0.512 1.00 52.94 192 GLY A O 1
ATOM 1512 N N . GLY A 1 193 ? 7.308 35.689 1.306 1.00 48.88 193 GLY A N 1
ATOM 1513 C CA . GLY A 1 193 ? 8.528 36.311 1.837 1.00 48.88 193 GLY A CA 1
ATOM 1514 C C . GLY A 1 193 ? 9.747 36.311 0.906 1.00 48.88 193 GLY A C 1
ATOM 1515 O O . GLY A 1 193 ? 10.783 36.834 1.297 1.00 48.88 193 GLY A O 1
ATOM 1516 N N . SER A 1 194 ? 9.669 35.739 -0.303 1.00 47.34 194 SER A N 1
ATOM 1517 C CA . SER A 1 194 ? 10.803 35.687 -1.250 1.00 47.34 194 SER A CA 1
ATOM 1518 C C . SER A 1 194 ? 10.732 36.751 -2.353 1.00 47.34 194 SER A C 1
ATOM 1520 O O . SER A 1 194 ? 11.183 36.509 -3.470 1.00 47.34 194 SER A O 1
ATOM 1522 N N . GLY A 1 195 ? 10.117 37.898 -2.065 1.00 47.19 195 GLY A N 1
ATOM 1523 C CA . GLY A 1 195 ? 9.890 38.972 -3.029 1.00 47.19 195 GLY A CA 1
ATOM 1524 C C . GLY A 1 195 ? 10.248 40.355 -2.497 1.00 47.19 195 GLY A C 1
ATOM 1525 O O . GLY A 1 195 ? 9.461 41.271 -2.685 1.00 47.19 195 GLY A O 1
ATOM 1526 N N . VAL A 1 196 ? 11.386 40.511 -1.810 1.00 49.44 196 VAL A N 1
ATOM 1527 C CA . VAL A 1 196 ? 12.048 41.819 -1.638 1.00 49.44 196 VAL A CA 1
ATOM 1528 C C . VAL A 1 196 ? 13.566 41.610 -1.693 1.00 49.44 196 VAL A C 1
ATOM 1530 O O . VAL A 1 196 ? 14.113 40.847 -0.900 1.00 49.44 196 VAL A O 1
ATOM 1533 N N . GLY A 1 197 ? 14.215 42.281 -2.647 1.00 46.97 197 GLY A N 1
ATOM 1534 C CA . GLY A 1 197 ? 15.621 42.131 -3.040 1.00 46.97 197 GLY A CA 1
ATOM 1535 C C . GLY A 1 197 ? 15.674 41.486 -4.425 1.00 46.97 197 GLY A C 1
ATOM 1536 O O . GLY A 1 197 ? 15.576 40.267 -4.531 1.00 46.97 197 GLY A O 1
ATOM 1537 N N . TRP A 1 198 ? 15.720 42.225 -5.529 1.00 38.97 198 TRP A N 1
ATOM 1538 C CA . TRP A 1 198 ? 16.451 43.461 -5.822 1.00 38.97 198 TRP A CA 1
ATOM 1539 C C . TRP A 1 198 ? 15.614 44.426 -6.660 1.00 38.97 198 TRP A C 1
ATOM 1541 O O . TRP A 1 198 ? 14.772 43.929 -7.442 1.00 38.97 198 TRP A O 1
#

pLDDT: mean 70.71, std 15.6, range [37.75, 95.25]

Radius of gyration: 39.17 Å; chains: 1; bounding box: 72×56×120 Å

Foldseek 3Di:
DPDDDDPPDDVVLVVLVVLVVVVVDDPVQLVQLLQAAQVRHGDDDDSSPPVSSNVSSQSQADPVRHGHDGPVRVVVVVVVVVVVVVVVVVVVVVVVCVVVVPPVVVVVVVLVVVCVVVVVVVCVVVVPDDDPDDDPVVVVVVVVVVVVVVVVVVVVSVVVPPPPDPPPPPPVVVVVVVVVVVVVVVVVVVVVPPPDDD

Sequence (198 aa):
MTGDPPPQVPKHLLDLAGRFFDAGWSHTDVLHALNNSPNGAPVWGDPMRWEVARARLRLWMDEQLQPILSRSQQVARANSARMRAQALAKVARAEAEQRAAPDFEATMARVRETVAKVLPAAAEPLVRRESKVGTRENWERWRRLDEAAAAAVVAGAVAEVQVPEPESEVDLRDMAQRRALARARWERGRKGGSGVGW